Protein AF-A0A662PVE3-F1 (afdb_monomer)

Structure (mmCIF, N/CA/C/O backbone):
data_AF-A0A662PVE3-F1
#
_entry.id   AF-A0A662PVE3-F1
#
loop_
_atom_site.group_PDB
_atom_site.id
_atom_site.type_symbol
_atom_site.label_atom_id
_atom_site.label_alt_id
_atom_site.label_comp_id
_atom_site.label_asym_id
_atom_site.label_entity_id
_atom_site.label_seq_id
_atom_site.pdbx_PDB_ins_code
_atom_site.Cartn_x
_atom_site.Cartn_y
_atom_site.Cartn_z
_atom_site.occupancy
_atom_site.B_iso_or_equiv
_atom_site.auth_seq_id
_atom_site.auth_comp_id
_atom_site.auth_asym_id
_atom_site.auth_atom_id
_atom_site.pdbx_PDB_model_num
ATOM 1 N N . MET A 1 1 ? 49.542 0.961 44.352 1.00 49.38 1 MET A N 1
ATOM 2 C CA . MET A 1 1 ? 48.380 1.424 43.557 1.00 49.38 1 MET A CA 1
ATOM 3 C C . MET A 1 1 ? 48.451 2.943 43.492 1.00 49.38 1 MET A C 1
ATOM 5 O O . MET A 1 1 ? 48.382 3.577 44.535 1.00 49.38 1 MET A O 1
ATOM 9 N N . ASN A 1 2 ? 48.723 3.512 42.313 1.00 46.22 2 ASN A N 1
ATOM 10 C CA . ASN A 1 2 ? 49.016 4.942 42.156 1.00 46.22 2 ASN A CA 1
ATOM 11 C C . ASN A 1 2 ? 47.730 5.795 42.223 1.00 46.22 2 ASN A C 1
ATOM 13 O O . ASN A 1 2 ? 46.782 5.497 41.486 1.00 46.22 2 ASN A O 1
ATOM 17 N N . PRO A 1 3 ? 47.700 6.884 43.020 1.00 54.00 3 PRO A N 1
ATOM 18 C CA . PRO A 1 3 ? 46.505 7.711 43.246 1.00 54.00 3 PRO A CA 1
ATOM 19 C C . PRO A 1 3 ? 46.039 8.492 42.003 1.00 54.00 3 PRO A C 1
ATOM 21 O O . PRO A 1 3 ? 44.924 9.002 41.975 1.00 54.00 3 PRO A O 1
ATOM 24 N N . ILE A 1 4 ? 46.858 8.541 40.948 1.00 56.28 4 ILE A N 1
ATOM 25 C CA . ILE A 1 4 ? 46.559 9.234 39.686 1.00 56.28 4 ILE A CA 1
ATOM 26 C C . ILE A 1 4 ? 45.537 8.450 38.833 1.00 56.28 4 ILE A C 1
ATOM 28 O O . ILE A 1 4 ? 44.716 9.054 38.147 1.00 56.28 4 ILE A O 1
ATOM 32 N N . SER A 1 5 ? 45.506 7.112 38.924 1.00 52.72 5 SER A N 1
ATOM 33 C CA . SER A 1 5 ? 44.583 6.288 38.113 1.00 52.72 5 SER A CA 1
ATOM 34 C C . SER A 1 5 ? 43.115 6.382 38.557 1.00 52.72 5 SER A C 1
ATOM 36 O O . SER A 1 5 ? 42.213 6.298 37.726 1.00 52.72 5 SER A O 1
ATOM 38 N N . ALA A 1 6 ? 42.864 6.648 39.845 1.00 52.91 6 ALA A N 1
ATOM 39 C CA . ALA A 1 6 ? 41.512 6.772 40.397 1.00 52.91 6 ALA A CA 1
ATOM 40 C C . ALA A 1 6 ? 40.817 8.096 40.018 1.00 52.91 6 ALA A C 1
ATOM 42 O O . ALA A 1 6 ? 39.589 8.182 40.042 1.00 52.91 6 ALA A O 1
ATOM 43 N N . ILE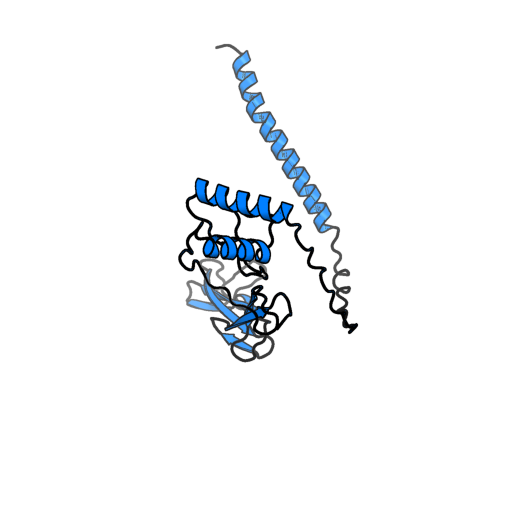 A 1 7 ? 41.591 9.127 39.658 1.00 52.22 7 ILE A N 1
ATOM 44 C CA . ILE A 1 7 ? 41.075 10.433 39.219 1.00 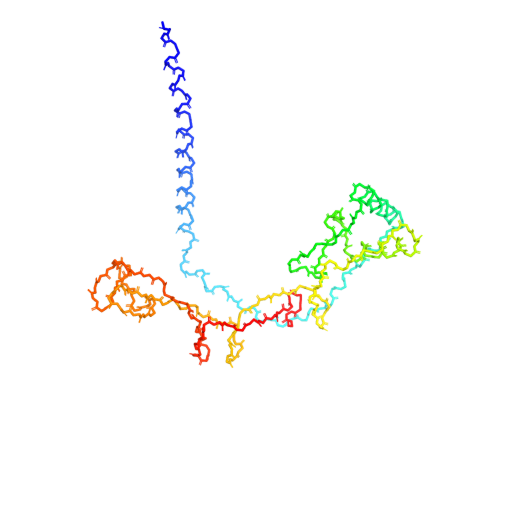52.22 7 ILE A CA 1
ATOM 45 C C . ILE A 1 7 ? 40.671 10.376 37.738 1.00 52.22 7 ILE A C 1
ATOM 47 O O . ILE A 1 7 ? 39.626 10.909 37.367 1.00 52.22 7 ILE A O 1
ATOM 51 N N . LEU A 1 8 ? 41.435 9.660 36.904 1.00 49.47 8 LEU A N 1
ATOM 52 C CA . LEU A 1 8 ? 41.151 9.506 35.471 1.00 49.47 8 LEU A CA 1
ATOM 53 C C . LEU A 1 8 ? 39.879 8.685 35.196 1.00 49.47 8 LEU A C 1
ATOM 55 O O . LEU A 1 8 ? 39.097 9.067 34.328 1.00 49.47 8 LEU A O 1
ATOM 59 N N . GLN A 1 9 ? 39.580 7.660 36.005 1.00 49.31 9 GLN A N 1
ATOM 60 C CA . GLN A 1 9 ? 38.330 6.886 35.883 1.00 49.31 9 GLN A CA 1
ATOM 61 C C . GLN A 1 9 ? 37.052 7.683 36.203 1.00 49.31 9 GLN A C 1
ATOM 63 O O . GLN A 1 9 ? 35.957 7.253 35.848 1.00 49.31 9 GLN A O 1
ATOM 68 N N . ARG A 1 10 ? 37.149 8.848 36.860 1.00 52.69 10 ARG A N 1
ATOM 69 C CA . ARG A 1 10 ? 35.980 9.713 37.108 1.00 52.69 10 ARG A CA 1
ATOM 70 C C . ARG A 1 10 ? 35.706 10.675 35.954 1.00 52.69 10 ARG A C 1
ATOM 72 O O . ARG A 1 10 ? 34.559 11.062 35.758 1.00 52.69 10 ARG A O 1
ATOM 79 N N . ILE A 1 11 ? 36.717 11.035 35.166 1.00 51.66 11 ILE A N 1
ATOM 80 C CA . ILE A 1 11 ? 36.576 11.993 34.060 1.00 51.66 11 ILE A CA 1
ATOM 81 C C . ILE A 1 11 ? 35.841 11.352 32.870 1.00 51.66 11 ILE A C 1
ATOM 83 O O . ILE A 1 11 ? 34.979 11.996 32.272 1.00 51.66 11 ILE A O 1
ATOM 87 N N . GLU A 1 12 ? 36.083 10.065 32.594 1.00 45.59 12 GLU A N 1
ATOM 88 C CA . GLU A 1 12 ? 35.421 9.323 31.504 1.00 45.59 12 GLU A CA 1
ATOM 89 C C . GLU A 1 12 ? 33.904 9.154 31.695 1.00 45.59 12 GLU A C 1
ATOM 91 O O . GLU A 1 12 ? 33.174 9.027 30.715 1.00 45.59 12 GLU A O 1
ATOM 96 N N . VAL A 1 13 ? 33.403 9.215 32.934 1.00 51.81 13 VAL A N 1
ATOM 97 C CA . VAL A 1 13 ? 31.963 9.098 33.239 1.00 51.81 13 VAL A CA 1
ATOM 98 C C . VAL A 1 13 ? 31.280 10.471 33.324 1.00 51.81 13 VAL A C 1
ATOM 100 O O . VAL A 1 13 ? 30.104 10.606 32.989 1.00 51.81 13 VAL A O 1
ATOM 103 N N . ILE A 1 14 ? 32.005 11.520 33.725 1.00 54.19 14 ILE A N 1
ATOM 104 C CA . ILE A 1 14 ? 31.436 12.866 33.920 1.00 54.19 14 ILE A CA 1
ATOM 105 C C . ILE A 1 14 ? 31.193 13.587 32.582 1.00 54.19 14 ILE A C 1
ATOM 107 O O . ILE A 1 14 ? 30.183 14.277 32.433 1.00 54.19 14 ILE A O 1
ATOM 111 N N . ILE A 1 15 ? 32.064 13.396 31.586 1.00 52.12 15 ILE A N 1
ATOM 112 C CA . ILE A 1 15 ? 31.934 14.020 30.257 1.00 52.12 15 ILE A CA 1
ATOM 113 C C . ILE A 1 15 ? 30.655 13.576 29.503 1.00 52.12 15 ILE A C 1
ATOM 115 O O . ILE A 1 15 ? 29.921 14.454 29.036 1.00 52.12 15 ILE A O 1
ATOM 119 N N . PRO A 1 16 ? 30.304 12.275 29.404 1.00 51.38 16 PRO A N 1
ATOM 120 C CA . PRO A 1 16 ? 29.076 11.855 28.721 1.00 51.38 16 PRO A CA 1
ATOM 121 C C . PRO A 1 16 ? 27.794 12.249 29.474 1.00 51.38 16 PRO A C 1
ATOM 123 O O . PRO A 1 16 ? 26.784 12.551 28.837 1.00 51.38 16 PRO A O 1
ATOM 126 N N . LEU A 1 17 ? 27.825 12.328 30.811 1.00 51.88 17 LEU A N 1
ATOM 127 C CA . LEU A 1 17 ? 26.680 12.793 31.603 1.00 51.88 17 LEU A CA 1
ATOM 128 C C . LEU A 1 17 ? 26.407 14.290 31.393 1.00 51.88 17 LEU A C 1
ATOM 130 O O . LEU A 1 17 ? 25.253 14.683 31.224 1.00 51.88 17 LEU A O 1
ATOM 134 N N . ALA A 1 18 ? 27.451 15.120 31.321 1.00 53.84 18 ALA A N 1
ATOM 135 C CA . ALA A 1 18 ? 27.304 16.545 31.026 1.00 53.84 18 ALA A CA 1
ATOM 136 C C . ALA A 1 18 ? 26.770 16.792 29.599 1.00 53.84 18 ALA A C 1
ATOM 138 O O . ALA A 1 18 ? 25.888 17.630 29.407 1.00 53.84 18 ALA A O 1
ATOM 139 N N . ALA A 1 19 ? 27.231 16.018 28.607 1.00 53.41 19 ALA A N 1
ATOM 140 C CA . ALA A 1 19 ? 26.734 16.103 27.231 1.00 53.41 19 ALA A CA 1
ATOM 141 C C . ALA A 1 19 ? 25.252 15.686 27.110 1.00 53.41 19 ALA A C 1
ATOM 143 O O . ALA A 1 19 ? 24.476 16.347 26.417 1.00 53.41 19 ALA A O 1
ATOM 144 N N . GLY A 1 20 ? 24.828 14.643 27.836 1.00 55.41 20 GLY A N 1
ATOM 145 C CA . GLY A 1 20 ? 23.433 14.187 27.861 1.00 55.41 20 GLY A CA 1
ATOM 146 C C . GLY A 1 20 ? 22.455 15.221 28.437 1.00 55.41 20 GLY A C 1
ATOM 147 O O . GLY A 1 20 ? 21.356 15.401 27.905 1.00 55.41 20 GLY A O 1
ATOM 148 N N . VAL A 1 21 ? 22.865 15.963 29.472 1.00 57.78 21 VAL A N 1
ATOM 149 C CA . VAL A 1 21 ? 22.044 17.022 30.090 1.00 57.78 21 VAL A CA 1
ATOM 150 C C . VAL A 1 21 ? 21.859 18.221 29.147 1.00 57.78 21 VAL A C 1
ATOM 152 O O . VAL A 1 21 ? 20.760 18.773 29.065 1.00 57.78 21 VAL A O 1
ATOM 155 N N . ILE A 1 22 ? 22.883 18.585 28.365 1.00 58.31 22 ILE A N 1
ATOM 156 C CA . ILE A 1 22 ? 22.812 19.690 27.389 1.00 58.31 22 ILE A CA 1
ATOM 157 C C . ILE A 1 22 ? 21.871 19.346 26.222 1.00 58.31 22 ILE A C 1
ATOM 159 O O . ILE A 1 22 ? 21.095 20.199 25.776 1.00 58.31 22 ILE A O 1
ATOM 163 N N . ILE A 1 23 ? 21.877 18.094 25.754 1.00 59.97 23 ILE A N 1
ATOM 164 C CA . ILE A 1 23 ? 20.980 17.623 24.685 1.00 59.97 23 ILE A CA 1
ATOM 165 C C . ILE A 1 23 ? 19.521 17.600 25.170 1.00 59.97 23 ILE A C 1
ATOM 167 O O . ILE A 1 23 ? 18.629 18.077 24.464 1.00 59.97 23 ILE A O 1
ATOM 171 N N . LEU A 1 24 ? 19.264 17.130 26.397 1.00 58.72 24 LEU A N 1
ATOM 172 C CA . LEU A 1 24 ? 17.924 17.142 26.999 1.00 58.72 24 LEU A CA 1
ATOM 173 C C . LEU A 1 24 ? 17.391 18.564 27.220 1.00 58.72 24 LEU A C 1
ATOM 175 O O . LEU A 1 24 ? 16.236 18.839 26.885 1.00 58.72 24 LEU A O 1
ATOM 179 N N . ALA A 1 25 ? 18.225 19.488 27.706 1.00 61.78 25 ALA A N 1
ATOM 180 C CA . ALA A 1 25 ? 17.845 20.892 27.863 1.00 61.78 25 ALA A CA 1
ATOM 181 C C . ALA A 1 25 ? 17.514 21.543 26.507 1.00 61.78 25 ALA A C 1
ATOM 183 O O . ALA A 1 25 ? 16.511 22.247 26.380 1.00 61.78 25 ALA A O 1
ATOM 184 N N . SER A 1 26 ? 18.290 21.233 25.465 1.00 59.53 26 SER A N 1
ATOM 185 C CA . SER A 1 26 ? 18.081 21.740 24.104 1.00 59.53 26 SER A CA 1
ATOM 186 C C . SER A 1 26 ? 16.784 21.205 23.474 1.00 59.53 26 SER A C 1
ATOM 188 O O . SER A 1 26 ? 16.033 21.963 22.856 1.00 59.53 26 SER A O 1
ATOM 190 N N . LEU A 1 27 ? 16.450 19.927 23.692 1.00 59.31 27 LEU A N 1
ATOM 191 C CA . LEU A 1 27 ? 15.183 19.328 23.250 1.00 59.31 27 LEU A CA 1
ATOM 192 C C . LEU A 1 27 ? 13.965 19.881 24.008 1.00 59.31 27 LEU A C 1
ATOM 194 O O . LEU A 1 27 ? 12.904 20.064 23.404 1.00 59.31 27 LEU A O 1
ATOM 198 N N . LEU A 1 28 ? 14.100 20.190 25.302 1.00 58.44 28 LEU A N 1
ATOM 199 C CA . LEU A 1 28 ? 13.040 20.831 26.088 1.00 58.44 28 LEU A CA 1
ATOM 200 C C . LEU A 1 28 ? 12.818 22.293 25.674 1.00 58.44 28 LEU A C 1
ATOM 202 O O . LEU A 1 28 ? 11.668 22.713 25.546 1.00 58.44 28 LEU A O 1
ATOM 206 N N . ILE A 1 29 ? 13.882 23.043 25.365 1.00 57.75 29 ILE A N 1
ATOM 207 C CA . ILE A 1 29 ? 13.788 24.411 24.826 1.00 57.75 29 ILE A CA 1
ATOM 208 C C . ILE A 1 29 ? 13.129 24.407 23.432 1.00 57.75 29 ILE A C 1
ATOM 210 O O . ILE A 1 29 ? 12.248 25.229 23.164 1.00 57.75 29 ILE A O 1
ATOM 214 N N . LEU A 1 30 ? 13.472 23.448 22.560 1.00 56.00 30 LEU A N 1
ATOM 215 C CA . LEU A 1 30 ? 12.826 23.282 21.250 1.00 56.00 30 LEU A CA 1
ATOM 216 C C . LEU A 1 30 ? 11.348 22.873 21.372 1.00 56.00 30 LEU A C 1
ATOM 218 O O . LEU A 1 30 ? 10.505 23.423 20.661 1.00 56.00 30 LEU A O 1
ATOM 222 N N . ARG A 1 31 ? 10.992 21.975 22.303 1.00 52.78 31 ARG A N 1
ATOM 223 C CA . ARG A 1 31 ? 9.586 21.624 22.589 1.00 52.78 31 ARG A CA 1
ATOM 224 C C . ARG A 1 31 ? 8.796 22.798 23.177 1.00 52.78 31 ARG A C 1
ATOM 226 O O . ARG A 1 31 ? 7.643 22.988 22.796 1.00 52.78 31 ARG A O 1
ATOM 233 N N . GLY A 1 32 ? 9.412 23.615 24.034 1.00 50.88 32 GLY A N 1
ATOM 234 C CA . GLY A 1 32 ? 8.815 24.836 24.586 1.00 50.88 32 GLY A CA 1
ATOM 235 C C . GLY A 1 32 ? 8.546 25.912 23.528 1.00 50.88 32 GLY A C 1
ATOM 236 O O . GLY A 1 32 ? 7.501 26.560 23.568 1.00 50.88 32 GLY A O 1
ATOM 237 N N . ARG A 1 33 ? 9.430 26.053 22.526 1.00 45.03 33 ARG A N 1
ATOM 238 C CA . ARG A 1 33 ? 9.193 26.911 21.348 1.00 45.03 33 ARG A CA 1
ATOM 239 C C . ARG A 1 33 ? 8.113 26.353 20.418 1.00 45.03 33 ARG A C 1
ATOM 241 O O . ARG A 1 33 ? 7.297 27.123 19.924 1.00 45.03 33 ARG A O 1
ATOM 248 N N . ARG A 1 34 ? 8.040 25.029 20.233 1.00 40.97 34 ARG A N 1
ATOM 249 C CA . ARG A 1 34 ? 7.009 24.388 19.392 1.00 40.97 34 ARG A CA 1
ATOM 250 C C . ARG A 1 34 ? 5.593 24.538 19.963 1.00 40.97 34 ARG A C 1
ATOM 252 O O . ARG A 1 34 ? 4.646 24.626 19.196 1.00 40.97 34 ARG A O 1
ATOM 259 N N . LYS A 1 35 ? 5.449 24.612 21.294 1.00 39.81 35 LYS A N 1
ATOM 260 C CA . LYS A 1 35 ? 4.150 24.786 21.974 1.00 39.81 35 LYS A CA 1
ATOM 261 C C . LYS A 1 35 ? 3.637 26.236 21.999 1.00 39.81 35 LYS A C 1
ATOM 263 O O . LYS A 1 35 ? 2.459 26.431 22.263 1.00 39.81 35 LYS A O 1
ATOM 268 N N . LYS A 1 36 ? 4.491 27.238 21.739 1.00 39.72 36 LYS A N 1
ATOM 269 C CA . LYS A 1 36 ? 4.111 28.667 21.722 1.00 39.72 36 LYS A CA 1
ATOM 270 C C . LYS A 1 36 ? 3.710 29.211 20.342 1.00 39.72 36 LYS A C 1
ATOM 272 O O . LYS A 1 36 ? 3.194 30.317 20.291 1.00 39.72 36 LYS A O 1
ATOM 277 N N . ASN A 1 37 ? 3.907 28.452 19.261 1.00 40.62 37 ASN A N 1
ATOM 278 C CA . ASN A 1 37 ? 3.689 28.919 17.881 1.00 40.62 37 ASN A CA 1
ATOM 279 C C . ASN A 1 37 ? 2.502 28.258 17.162 1.00 40.62 37 ASN A C 1
ATOM 281 O O . ASN A 1 37 ? 2.494 28.198 15.940 1.00 40.62 37 ASN A O 1
ATOM 285 N N . ILE A 1 38 ? 1.515 27.735 17.889 1.00 44.50 38 ILE A N 1
ATOM 286 C CA . ILE A 1 38 ? 0.251 27.307 17.276 1.00 44.50 38 ILE A CA 1
ATOM 287 C C . ILE A 1 38 ? -0.867 27.916 18.111 1.00 44.50 38 ILE A C 1
ATOM 289 O O . ILE A 1 38 ? -1.233 27.386 19.162 1.00 44.50 38 ILE A O 1
ATOM 293 N N . ALA A 1 39 ? -1.348 29.078 17.675 1.00 44.28 39 ALA A N 1
ATOM 294 C CA . ALA A 1 39 ? -2.599 29.629 18.164 1.00 44.28 39 ALA A CA 1
ATOM 295 C C . ALA A 1 39 ? -3.763 28.897 17.460 1.00 44.28 39 ALA A C 1
ATOM 297 O O . ALA A 1 39 ? -3.638 28.544 16.287 1.00 44.28 39 ALA A O 1
ATOM 298 N N . PRO A 1 40 ? -4.909 28.674 18.130 1.00 42.38 40 PRO A N 1
ATOM 299 C CA . PRO A 1 40 ? -6.075 28.005 17.536 1.00 42.38 40 PRO A CA 1
ATOM 300 C C . PRO A 1 40 ? -6.687 28.725 16.320 1.00 42.38 40 PRO A C 1
ATOM 302 O O . PRO A 1 40 ? -7.556 28.164 15.664 1.00 42.38 40 PRO A O 1
ATOM 305 N N . SER A 1 41 ? -6.251 29.952 16.020 1.00 43.88 41 SER A N 1
ATOM 306 C CA . SER A 1 41 ? -6.744 30.800 14.929 1.00 43.88 41 SER A CA 1
ATOM 307 C C . SER A 1 41 ? -6.099 30.536 13.561 1.00 43.88 41 SER A C 1
ATOM 309 O O . SER A 1 41 ? -6.538 31.118 12.576 1.00 43.88 41 SER A O 1
ATOM 311 N N . ASP A 1 42 ? -5.087 29.666 13.466 1.00 41.66 42 ASP A N 1
ATOM 312 C CA . ASP A 1 42 ? -4.374 29.404 12.200 1.00 41.66 42 ASP A CA 1
ATOM 313 C C . ASP A 1 42 ? -4.988 28.261 11.361 1.00 41.66 42 ASP A C 1
ATOM 315 O O . ASP A 1 42 ? -4.507 27.956 10.270 1.00 41.66 42 ASP A O 1
ATOM 319 N N . LEU A 1 43 ? -6.073 27.632 11.834 1.00 49.03 43 LEU A N 1
ATOM 320 C CA . LEU A 1 43 ? -6.785 26.570 11.104 1.00 49.03 43 LEU A CA 1
ATOM 321 C C . LEU A 1 43 ? -7.873 27.087 10.144 1.00 49.03 43 LEU A C 1
ATOM 323 O O . LEU A 1 43 ? -8.354 26.316 9.317 1.00 49.03 43 LEU A O 1
ATOM 327 N N . ASP A 1 44 ? -8.187 28.386 10.169 1.00 38.28 44 ASP A N 1
ATOM 328 C CA . ASP A 1 44 ? -9.198 29.000 9.289 1.00 38.28 44 ASP A CA 1
ATOM 329 C C . ASP A 1 44 ? -8.647 29.481 7.932 1.00 38.28 44 ASP A C 1
ATOM 331 O O . ASP A 1 44 ? -9.367 30.080 7.135 1.00 38.28 44 ASP A O 1
ATOM 335 N N . SER A 1 45 ? -7.377 29.200 7.614 1.00 35.38 45 SER A N 1
ATOM 336 C CA . SER A 1 45 ? -6.758 29.630 6.346 1.00 35.38 45 SER A CA 1
ATOM 337 C C . SER A 1 45 ? -6.546 28.521 5.313 1.00 35.38 45 SER A C 1
ATOM 339 O O . SER A 1 45 ? -5.936 28.778 4.274 1.00 35.38 45 SER A O 1
ATOM 341 N N . ILE A 1 46 ? -7.098 27.314 5.503 1.00 35.66 46 ILE A N 1
ATOM 342 C CA . ILE A 1 46 ? -7.243 26.370 4.380 1.00 35.66 46 ILE A CA 1
ATOM 343 C C . ILE A 1 46 ? -8.413 26.855 3.523 1.00 35.66 46 ILE A C 1
ATOM 345 O O . ILE A 1 46 ? -9.528 26.337 3.548 1.00 35.66 46 ILE A O 1
ATOM 349 N N . LYS A 1 47 ? -8.152 27.912 2.756 1.00 28.52 47 LYS A N 1
ATOM 350 C CA . LYS A 1 47 ? -9.019 28.328 1.668 1.00 28.52 47 LYS A CA 1
ATOM 351 C C . LYS A 1 47 ? -8.894 27.247 0.601 1.00 28.52 47 LYS A C 1
ATOM 353 O O . LYS A 1 47 ? -7.858 27.130 -0.048 1.00 28.52 47 LYS A O 1
ATOM 358 N N . VAL A 1 48 ? -9.936 26.431 0.454 1.00 33.06 48 VAL A N 1
ATOM 359 C CA . VAL A 1 48 ? -10.126 25.588 -0.729 1.00 33.06 48 VAL A CA 1
ATOM 360 C C . VAL A 1 48 ? -10.108 26.537 -1.924 1.00 33.06 48 VAL A C 1
ATOM 362 O O . VAL A 1 48 ? -11.059 27.283 -2.149 1.00 33.06 48 VAL A O 1
ATOM 365 N N . ILE A 1 49 ? -8.989 26.584 -2.647 1.00 31.89 49 ILE A N 1
ATOM 366 C CA . ILE A 1 49 ? -8.915 27.294 -3.920 1.00 31.89 49 ILE A CA 1
ATOM 367 C C . ILE A 1 49 ? -9.631 26.401 -4.930 1.00 31.89 49 ILE A C 1
ATOM 369 O O . ILE A 1 49 ? -9.028 25.568 -5.596 1.00 31.89 49 ILE A O 1
ATOM 373 N N . SER A 1 50 ? -10.948 26.558 -5.015 1.00 37.28 50 SER A N 1
ATOM 374 C CA . SER A 1 50 ? -11.678 26.273 -6.240 1.00 37.28 50 SER A CA 1
ATOM 375 C C . SER A 1 50 ? -11.431 27.449 -7.178 1.00 37.28 50 SER A C 1
ATOM 377 O O . SER A 1 50 ? -12.082 28.491 -7.069 1.00 37.28 50 SER A O 1
ATOM 379 N N . LYS A 1 51 ? -10.451 27.303 -8.066 1.00 29.06 51 LYS A N 1
ATOM 380 C CA . LYS A 1 51 ? -10.386 28.117 -9.271 1.00 29.06 51 LYS A CA 1
ATOM 381 C C . LYS A 1 51 ? -9.967 27.233 -10.433 1.00 29.06 51 LYS A C 1
ATOM 383 O O . LYS A 1 51 ? -8.834 26.771 -10.510 1.00 29.06 51 LYS A O 1
ATOM 388 N N . GLU A 1 52 ? -10.956 26.963 -11.271 1.00 41.66 52 GLU A N 1
ATOM 389 C CA . GLU A 1 52 ? -10.786 26.527 -12.645 1.00 41.66 52 GLU A CA 1
ATOM 390 C C . GLU A 1 52 ? -9.944 27.577 -13.366 1.00 41.66 52 GLU A C 1
ATOM 392 O O . GLU A 1 52 ? -10.422 28.677 -13.627 1.00 41.66 52 GLU A O 1
ATOM 397 N N . GLU A 1 53 ? -8.696 27.249 -13.672 1.00 26.50 53 GLU A N 1
ATOM 398 C CA . GLU A 1 53 ? -7.949 27.891 -14.747 1.00 26.50 53 GLU A CA 1
ATOM 399 C C . GLU A 1 53 ? -7.232 26.770 -15.501 1.00 26.50 53 GLU A C 1
ATOM 401 O O . GLU A 1 53 ? -6.532 25.943 -14.912 1.00 26.50 53 GLU A O 1
ATOM 406 N N . GLY A 1 54 ? -7.540 26.683 -16.797 1.00 37.41 54 GLY A N 1
ATOM 407 C CA . GLY A 1 54 ? -7.054 25.655 -17.701 1.00 37.41 54 GLY A CA 1
ATOM 408 C C . GLY A 1 54 ? -5.536 25.567 -17.668 1.00 37.41 54 GLY A C 1
ATOM 409 O O . GLY A 1 54 ? -4.838 26.530 -17.971 1.00 37.41 54 GLY A O 1
ATOM 410 N N . GLY A 1 55 ? -5.041 24.389 -17.307 1.00 24.62 55 GLY A N 1
ATOM 411 C CA . GLY A 1 55 ? -3.654 24.023 -17.519 1.00 24.62 55 GLY A CA 1
ATOM 412 C C . GLY A 1 55 ? -3.490 23.578 -18.961 1.00 24.62 55 GLY A C 1
ATOM 413 O O . GLY A 1 55 ? -3.870 22.461 -19.311 1.00 24.62 55 GLY A O 1
ATOM 414 N N . GLU A 1 56 ? -2.932 24.463 -19.780 1.00 24.62 56 GLU A N 1
ATOM 415 C CA . GLU A 1 56 ? -2.234 24.087 -21.003 1.00 24.62 56 GLU A CA 1
ATOM 416 C C . GLU A 1 56 ? -1.318 22.894 -20.717 1.00 24.62 56 GLU A C 1
ATOM 418 O O . GLU A 1 56 ? -0.627 22.831 -19.693 1.00 24.62 56 GLU A O 1
ATOM 423 N N . ALA A 1 57 ? -1.348 21.922 -21.624 1.00 29.19 57 ALA A N 1
ATOM 424 C CA . ALA A 1 57 ? -0.425 20.810 -21.626 1.00 29.19 57 ALA A CA 1
ATOM 425 C C . ALA A 1 57 ? 1.001 21.369 -21.690 1.00 29.19 57 ALA A C 1
ATOM 427 O O . ALA A 1 57 ? 1.473 21.784 -22.744 1.00 29.19 57 ALA A O 1
ATOM 428 N N . ALA A 1 58 ? 1.687 21.382 -20.549 1.00 29.38 58 ALA A N 1
ATOM 429 C CA . ALA A 1 58 ? 3.125 21.554 -20.516 1.00 29.38 58 ALA A CA 1
ATOM 430 C C . ALA A 1 58 ? 3.740 20.303 -21.155 1.00 29.38 58 ALA A C 1
ATOM 432 O O . ALA A 1 58 ? 3.980 19.295 -20.483 1.00 29.38 58 ALA A O 1
ATOM 433 N N . GLU A 1 59 ? 3.947 20.360 -22.471 1.00 31.52 59 GLU A N 1
ATOM 434 C CA . GLU A 1 59 ? 4.927 19.535 -23.163 1.00 31.52 59 GLU A CA 1
ATOM 435 C C . GLU A 1 59 ? 6.242 19.667 -22.393 1.00 31.52 59 GLU A C 1
ATOM 437 O O . GLU A 1 59 ? 6.924 20.690 -22.425 1.00 31.52 59 GLU A O 1
ATOM 442 N N . LYS A 1 60 ? 6.588 18.629 -21.629 1.00 36.53 60 LYS A N 1
ATOM 443 C CA . LYS A 1 60 ? 7.972 18.445 -21.221 1.00 36.53 60 LYS A CA 1
ATOM 444 C C . LYS A 1 60 ? 8.740 18.213 -22.511 1.00 36.53 60 LYS A C 1
ATOM 446 O O . LYS A 1 60 ? 8.576 17.155 -23.110 1.00 36.53 60 LYS A O 1
ATOM 451 N N . GLU A 1 61 ? 9.546 19.189 -22.920 1.00 35.94 61 GLU A N 1
ATOM 452 C CA . GLU A 1 61 ? 10.588 18.992 -23.925 1.00 35.94 61 GLU A CA 1
ATOM 453 C C . GLU A 1 61 ? 11.358 17.714 -23.568 1.00 35.94 61 GLU A C 1
ATOM 455 O O . GLU A 1 61 ? 12.116 17.662 -22.594 1.00 35.94 61 GLU A O 1
ATOM 460 N N . GLU A 1 62 ? 11.114 16.646 -24.329 1.00 43.34 62 GLU A N 1
ATOM 461 C CA . GLU A 1 62 ? 11.927 15.443 -24.285 1.00 43.34 62 GLU A CA 1
ATOM 462 C C . GLU A 1 62 ? 13.324 15.854 -24.744 1.00 43.34 62 GLU A C 1
ATOM 464 O O . GLU A 1 62 ? 13.566 16.115 -25.925 1.00 43.34 62 GLU A O 1
ATOM 469 N N . LYS A 1 63 ? 14.250 15.971 -23.790 1.00 45.91 63 LYS A N 1
ATOM 470 C CA . LYS A 1 63 ? 15.647 16.264 -24.084 1.00 45.91 63 LYS A CA 1
ATOM 471 C C . LYS A 1 63 ? 16.197 15.103 -24.910 1.00 45.91 63 LYS A C 1
ATOM 473 O O . LYS A 1 63 ? 16.504 14.041 -24.378 1.00 45.91 63 LYS A O 1
ATOM 478 N N . LYS A 1 64 ? 16.267 15.298 -26.225 1.00 49.88 64 LYS A N 1
ATOM 479 C CA . LYS A 1 64 ? 16.769 14.310 -27.180 1.00 49.88 64 LYS A CA 1
ATOM 480 C C . LYS A 1 64 ? 18.217 13.977 -26.808 1.00 49.88 64 LYS A C 1
ATOM 482 O O . LYS A 1 64 ? 19.085 14.843 -26.900 1.00 49.88 64 LYS A O 1
ATOM 487 N N . ILE A 1 65 ? 18.455 12.755 -26.334 1.00 61.88 65 ILE A N 1
ATOM 488 C CA . ILE A 1 65 ? 19.786 12.302 -25.916 1.00 61.88 65 ILE A CA 1
ATOM 489 C C . ILE A 1 65 ? 20.712 12.316 -27.135 1.00 61.88 65 ILE A C 1
ATOM 491 O O . ILE A 1 65 ? 20.345 11.843 -28.214 1.00 61.88 65 ILE A O 1
ATOM 495 N N . SER A 1 66 ? 21.906 12.886 -26.977 1.00 69.44 66 SER A N 1
ATO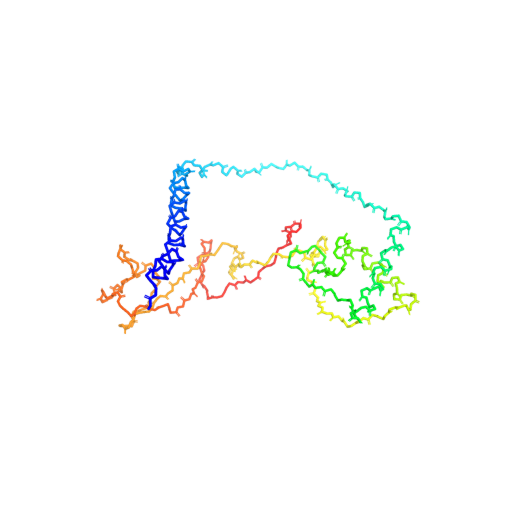M 496 C CA . SER A 1 66 ? 22.904 12.916 -28.047 1.00 69.44 66 SER A CA 1
ATOM 497 C C . SER A 1 66 ? 23.491 11.518 -28.304 1.00 69.44 66 SER A C 1
ATOM 499 O O . SER A 1 66 ? 23.575 10.685 -27.402 1.00 69.44 66 SER A O 1
ATOM 501 N N . GLY A 1 67 ? 23.941 11.241 -29.534 1.00 71.12 67 GLY A N 1
ATOM 502 C CA . GLY A 1 67 ? 24.509 9.930 -29.893 1.00 71.12 67 GLY A CA 1
ATOM 503 C C . GLY A 1 67 ? 25.711 9.509 -29.033 1.00 71.12 67 GLY A C 1
ATOM 504 O O . GLY A 1 67 ? 25.898 8.326 -28.755 1.00 71.12 67 GLY A O 1
ATOM 505 N N . GLU A 1 68 ? 26.495 10.475 -28.551 1.00 73.06 68 GLU A N 1
ATOM 506 C CA . GLU A 1 68 ? 27.632 10.217 -27.666 1.00 73.06 68 GLU A CA 1
ATOM 507 C C . GLU A 1 68 ? 27.181 9.784 -26.258 1.00 73.06 68 GLU A C 1
ATOM 509 O O . GLU A 1 68 ? 27.749 8.855 -25.682 1.00 73.06 68 GLU A O 1
ATOM 514 N N . GLU A 1 69 ? 26.129 10.400 -25.714 1.00 73.00 69 GLU A N 1
ATOM 515 C CA . GLU A 1 69 ? 25.549 10.022 -24.419 1.00 73.00 69 GLU A CA 1
ATOM 516 C C . GLU A 1 69 ? 24.939 8.615 -24.456 1.00 73.00 69 GLU A C 1
ATOM 518 O O . GLU A 1 69 ? 25.133 7.854 -23.510 1.00 73.00 69 GLU A O 1
ATOM 523 N N . LEU A 1 70 ? 24.294 8.230 -25.565 1.00 72.50 70 LEU A N 1
ATOM 524 C CA . LEU A 1 70 ? 23.759 6.875 -25.758 1.00 72.50 70 LEU A CA 1
ATOM 525 C C . LEU A 1 70 ? 24.863 5.809 -25.709 1.00 72.50 70 LEU A C 1
ATOM 527 O O . LEU A 1 70 ? 24.707 4.792 -25.040 1.00 72.50 70 LEU A O 1
ATOM 531 N N . SER A 1 71 ? 26.010 6.062 -26.346 1.00 81.31 71 SER A N 1
ATOM 532 C CA . SER A 1 71 ? 27.134 5.109 -26.360 1.00 81.31 71 SER A CA 1
ATOM 533 C C . SER A 1 71 ? 27.772 4.898 -24.976 1.00 81.31 71 SER A C 1
ATOM 535 O O . SER A 1 71 ? 28.095 3.773 -24.580 1.00 81.31 71 SER A O 1
ATOM 537 N N . LYS A 1 72 ? 27.900 5.975 -24.187 1.00 84.50 72 LYS A N 1
ATOM 538 C CA . LYS A 1 72 ? 28.366 5.908 -22.791 1.00 84.50 72 LYS A CA 1
ATOM 539 C C . LYS A 1 72 ? 27.389 5.110 -21.931 1.00 84.50 72 LYS A C 1
ATOM 541 O O . LYS A 1 72 ? 27.800 4.381 -21.029 1.00 84.50 72 LYS A O 1
ATOM 546 N N . LEU A 1 73 ? 26.100 5.231 -22.233 1.00 84.75 73 LEU A N 1
ATOM 547 C CA . LEU A 1 73 ? 25.031 4.574 -21.505 1.00 84.75 73 LEU A CA 1
ATOM 548 C C . LEU A 1 73 ? 24.956 3.071 -21.780 1.00 84.75 73 LEU A C 1
ATOM 550 O O . LEU A 1 73 ? 24.877 2.288 -20.836 1.00 84.75 73 LEU A O 1
ATOM 554 N N . GLU A 1 74 ? 25.077 2.669 -23.047 1.00 89.25 74 GLU A N 1
ATOM 555 C CA . GLU A 1 74 ? 25.225 1.260 -23.437 1.00 89.25 74 GLU A CA 1
ATOM 556 C C . GLU A 1 74 ? 26.421 0.617 -22.720 1.00 89.25 74 GLU A C 1
ATOM 558 O O . GLU A 1 74 ? 26.301 -0.466 -22.147 1.00 89.25 74 GLU A O 1
ATOM 563 N N . THR A 1 75 ? 27.559 1.320 -22.675 1.00 89.12 75 THR A N 1
ATOM 564 C CA . THR A 1 75 ? 28.771 0.834 -21.996 1.00 89.12 75 THR A CA 1
ATOM 565 C C . THR A 1 75 ? 28.516 0.610 -20.504 1.00 89.12 75 THR A C 1
ATOM 567 O O . THR A 1 75 ? 28.845 -0.451 -19.977 1.00 89.12 75 THR A O 1
ATOM 570 N N . LYS A 1 76 ? 27.853 1.560 -19.831 1.00 89.31 76 LYS A N 1
ATOM 571 C CA . LYS A 1 76 ? 27.486 1.437 -18.412 1.00 89.31 76 LYS A CA 1
ATOM 572 C C . LYS A 1 76 ? 26.585 0.223 -18.151 1.00 89.31 76 LYS A C 1
ATOM 574 O O . LYS A 1 76 ? 26.812 -0.500 -17.184 1.00 89.31 76 LYS A O 1
ATOM 579 N N . ILE A 1 77 ? 25.584 -0.022 -19.001 1.00 92.62 77 ILE A N 1
ATOM 580 C CA . ILE A 1 77 ? 24.692 -1.188 -18.877 1.00 92.62 77 ILE A CA 1
ATOM 581 C C . ILE A 1 77 ? 25.496 -2.492 -18.974 1.00 92.62 77 ILE A C 1
ATOM 583 O O . ILE A 1 77 ? 25.352 -3.374 -18.125 1.00 92.62 77 ILE A O 1
ATOM 587 N N . LEU A 1 78 ? 26.382 -2.599 -19.968 1.00 92.81 78 LEU A N 1
ATOM 588 C CA . LEU A 1 78 ? 27.221 -3.782 -20.168 1.00 92.81 78 LEU A CA 1
ATOM 589 C C . LEU A 1 78 ? 28.216 -3.999 -19.019 1.00 92.81 78 LEU A C 1
ATOM 591 O O . LEU A 1 78 ? 28.452 -5.140 -18.624 1.00 92.81 78 LEU A O 1
ATOM 595 N N . GLU A 1 79 ? 28.774 -2.935 -18.440 1.00 92.12 79 GLU A N 1
ATOM 596 C CA . GLU A 1 79 ? 29.634 -3.026 -17.255 1.00 92.12 79 GLU A CA 1
ATOM 597 C C . GLU A 1 79 ? 28.882 -3.567 -16.035 1.00 92.12 79 GLU A C 1
ATOM 599 O O . GLU A 1 79 ? 29.391 -4.461 -15.350 1.00 92.12 79 GLU A O 1
ATOM 604 N N . VAL A 1 80 ? 27.660 -3.078 -15.787 1.00 92.44 80 VAL A N 1
ATOM 605 C CA . VAL A 1 80 ? 26.797 -3.585 -14.709 1.00 92.44 80 VAL A CA 1
ATOM 606 C C . VAL A 1 80 ? 26.486 -5.063 -14.928 1.00 92.44 80 VAL A C 1
ATOM 608 O O . VAL A 1 80 ? 26.649 -5.865 -14.006 1.00 92.44 80 VAL A O 1
ATOM 611 N N . LEU A 1 81 ? 26.105 -5.445 -16.149 1.00 93.69 81 LEU A N 1
ATOM 612 C CA . LEU A 1 81 ? 25.823 -6.837 -16.499 1.00 93.69 81 LEU A CA 1
ATOM 613 C C . LEU A 1 81 ? 27.053 -7.732 -16.346 1.00 93.69 81 LEU A C 1
ATOM 615 O O . LEU A 1 81 ? 26.942 -8.822 -15.793 1.00 93.69 81 LEU A O 1
ATOM 619 N N . ARG A 1 82 ? 28.241 -7.272 -16.750 1.00 93.56 82 ARG A N 1
ATOM 620 C CA . ARG A 1 82 ? 29.489 -8.026 -16.565 1.00 93.56 82 ARG A CA 1
ATOM 621 C C . ARG A 1 82 ? 29.821 -8.224 -15.086 1.00 93.56 82 ARG A C 1
ATOM 623 O O . ARG A 1 82 ? 30.332 -9.275 -14.715 1.00 93.56 82 ARG A O 1
ATOM 630 N N . ALA A 1 83 ? 29.563 -7.218 -14.251 1.00 94.06 83 ALA A N 1
ATOM 631 C CA . ALA A 1 83 ? 29.869 -7.268 -12.825 1.00 94.06 83 ALA A CA 1
ATOM 632 C C . ALA A 1 83 ? 28.865 -8.111 -12.022 1.00 94.06 83 ALA A C 1
ATOM 634 O O . ALA A 1 83 ? 29.265 -8.818 -11.100 1.00 94.06 83 ALA A O 1
ATOM 635 N N . LYS A 1 84 ? 27.568 -8.027 -12.346 1.00 93.25 84 LYS A N 1
ATOM 636 C CA . LYS A 1 84 ? 26.481 -8.635 -11.558 1.00 93.25 84 LYS A CA 1
ATOM 637 C C . LYS A 1 84 ? 25.826 -9.854 -12.203 1.00 93.25 84 LYS A C 1
ATOM 639 O O . LYS A 1 84 ? 25.046 -10.541 -11.549 1.00 93.25 84 LYS A O 1
ATOM 644 N N . GLY A 1 85 ? 26.075 -10.098 -13.486 1.00 92.88 85 GLY A N 1
ATOM 645 C CA . GLY A 1 85 ? 25.455 -11.162 -14.279 1.00 92.88 85 GLY A CA 1
ATOM 646 C C . GLY A 1 85 ? 24.000 -10.901 -14.685 1.00 92.88 85 GLY A C 1
ATOM 647 O O . GLY A 1 85 ? 23.479 -11.598 -15.547 1.00 92.88 85 GLY A O 1
ATOM 648 N N . SER A 1 86 ? 23.332 -9.910 -14.091 1.00 92.31 86 SER A N 1
ATOM 649 C CA . SER A 1 86 ? 21.959 -9.536 -14.431 1.00 92.31 86 SER A CA 1
ATOM 650 C C . SER A 1 86 ? 21.686 -8.076 -14.087 1.00 92.31 86 SER A C 1
ATOM 652 O O . SER A 1 86 ? 22.329 -7.499 -13.208 1.00 92.31 86 SER A O 1
ATOM 654 N N . LEU A 1 87 ? 20.722 -7.492 -14.793 1.00 93.25 87 LEU A N 1
ATOM 655 C CA . LEU A 1 87 ? 20.189 -6.164 -14.542 1.00 93.25 87 LEU A CA 1
ATOM 656 C C . LEU A 1 87 ? 18.682 -6.326 -14.343 1.00 93.25 87 LEU A C 1
ATOM 658 O O . LEU A 1 87 ? 17.984 -6.743 -15.263 1.00 93.25 87 LEU A O 1
ATOM 662 N N . LYS A 1 88 ? 18.193 -6.045 -13.133 1.00 91.94 88 LYS A N 1
ATOM 663 C CA . LYS A 1 88 ? 16.801 -6.304 -12.746 1.00 91.94 88 LYS A CA 1
ATOM 664 C C . LYS A 1 88 ? 16.094 -5.007 -12.359 1.00 91.94 88 LYS A C 1
ATOM 666 O O . LYS A 1 88 ? 16.678 -4.224 -11.602 1.00 91.94 88 LYS A O 1
ATOM 671 N N . PRO A 1 89 ? 14.860 -4.768 -12.833 1.00 91.88 89 PRO A N 1
ATOM 672 C CA . PRO A 1 89 ? 14.069 -3.649 -12.353 1.00 91.88 89 PRO A CA 1
ATOM 673 C C . PRO A 1 89 ? 13.594 -3.927 -10.921 1.00 91.88 89 PRO A C 1
ATOM 675 O O . PRO A 1 89 ? 13.383 -5.076 -10.531 1.00 91.88 89 PRO A O 1
ATOM 678 N N . TYR A 1 90 ? 13.375 -2.870 -10.143 1.00 92.44 90 TYR A N 1
ATOM 679 C CA . TYR A 1 90 ? 12.811 -2.943 -8.797 1.00 92.44 90 TYR A CA 1
ATOM 680 C C . TYR A 1 90 ? 11.512 -2.126 -8.722 1.00 92.44 90 TYR A C 1
ATOM 682 O O . TYR A 1 90 ? 11.506 -0.983 -9.187 1.00 92.44 90 TYR A O 1
ATOM 690 N N . PRO A 1 91 ? 10.411 -2.650 -8.150 1.00 92.75 91 PRO A N 1
ATOM 691 C CA . PRO A 1 91 ? 9.158 -1.907 -8.060 1.00 92.75 91 PRO A CA 1
ATOM 692 C C . PRO A 1 91 ? 9.312 -0.694 -7.134 1.00 92.75 91 PRO A C 1
ATOM 694 O O . PRO A 1 91 ? 9.749 -0.822 -5.989 1.00 92.75 91 PRO A O 1
ATOM 697 N N . ILE A 1 92 ? 8.921 0.489 -7.610 1.00 90.19 92 ILE A N 1
ATOM 698 C CA . ILE A 1 92 ? 8.986 1.733 -6.835 1.00 90.19 92 ILE A CA 1
ATOM 699 C C . ILE A 1 92 ? 7.563 2.230 -6.569 1.00 90.19 92 ILE A C 1
ATOM 701 O O . ILE A 1 92 ? 6.868 2.628 -7.510 1.00 90.19 92 ILE A O 1
ATOM 705 N N . PRO A 1 93 ? 7.114 2.261 -5.298 1.00 85.00 93 PRO A N 1
ATOM 706 C CA . PRO A 1 93 ? 5.811 2.812 -4.949 1.00 85.00 93 PRO A CA 1
ATOM 707 C C . PRO A 1 93 ? 5.633 4.233 -5.492 1.00 85.00 93 PRO A C 1
ATOM 709 O O . PRO A 1 93 ? 6.533 5.064 -5.391 1.00 85.00 93 PRO A O 1
ATOM 712 N N . ALA A 1 94 ? 4.456 4.508 -6.055 1.00 84.31 94 ALA A N 1
ATOM 713 C CA . ALA A 1 94 ? 4.083 5.797 -6.640 1.00 84.31 94 ALA A CA 1
ATOM 714 C C . ALA A 1 94 ? 4.926 6.279 -7.846 1.00 84.31 94 ALA A C 1
ATOM 716 O O . ALA A 1 94 ? 4.694 7.395 -8.321 1.00 84.31 94 ALA A O 1
ATOM 717 N N . SER A 1 95 ? 5.834 5.465 -8.400 1.00 90.12 95 SER A N 1
ATOM 718 C CA . SER A 1 95 ? 6.504 5.773 -9.674 1.00 90.12 95 SER A CA 1
ATOM 719 C C . SER A 1 95 ? 5.506 5.778 -10.836 1.00 90.12 95 SER A C 1
ATOM 721 O O . SER A 1 95 ? 4.597 4.952 -10.890 1.00 90.12 95 SER A O 1
ATOM 723 N N . LYS A 1 96 ? 5.697 6.691 -11.798 1.00 91.94 96 LYS A N 1
ATOM 724 C CA . LYS A 1 96 ? 4.892 6.736 -13.030 1.00 91.94 96 LYS A CA 1
ATOM 725 C C . LYS A 1 96 ? 5.182 5.561 -13.961 1.00 91.94 96 LYS A C 1
ATOM 727 O O . LYS A 1 96 ? 4.307 5.169 -14.720 1.00 91.94 96 LYS A O 1
ATOM 732 N N . GLU A 1 97 ? 6.378 5.001 -13.877 1.00 89.94 97 GLU A N 1
ATOM 733 C CA . GLU A 1 97 ? 6.860 3.877 -14.679 1.00 89.94 97 GLU A CA 1
ATOM 734 C C . GLU A 1 97 ? 6.637 2.529 -13.966 1.00 89.94 97 GLU A C 1
ATOM 736 O O . GLU A 1 97 ? 6.597 1.477 -14.597 1.00 89.94 97 GLU A O 1
ATOM 741 N N . GLY A 1 98 ? 6.409 2.558 -12.649 1.00 90.44 98 GLY A N 1
ATOM 742 C CA . GLY A 1 98 ? 6.060 1.412 -11.804 1.00 90.44 98 GLY A CA 1
ATOM 743 C C . GLY A 1 98 ? 7.269 0.768 -11.131 1.00 90.44 98 GLY A C 1
ATOM 744 O O . GLY A 1 98 ? 7.179 0.322 -9.988 1.00 90.44 98 GLY A O 1
ATOM 745 N N . GLY A 1 99 ? 8.424 0.786 -11.785 1.00 90.75 99 GLY A N 1
ATOM 746 C CA . GLY A 1 99 ? 9.685 0.366 -11.195 1.00 90.75 99 GLY A CA 1
ATOM 747 C C . GLY A 1 99 ? 10.875 0.896 -11.969 1.00 90.75 99 GLY A C 1
ATOM 748 O O . GLY A 1 99 ? 10.705 1.440 -13.056 1.00 90.75 99 GLY A O 1
ATOM 749 N N . HIS A 1 100 ? 12.048 0.800 -11.347 1.00 90.69 100 HIS A N 1
ATOM 750 C CA . HIS A 1 100 ? 13.277 1.383 -11.868 1.00 90.69 100 HIS A CA 1
ATOM 751 C C . HIS A 1 100 ? 14.464 0.428 -11.797 1.00 90.69 100 HIS A C 1
ATOM 753 O O . HIS A 1 100 ? 14.565 -0.389 -10.876 1.00 90.69 100 HIS A O 1
ATOM 759 N N . TYR A 1 101 ? 15.402 0.568 -12.728 1.00 91.56 101 TYR A N 1
ATOM 760 C CA . TYR A 1 101 ? 16.711 -0.073 -12.661 1.00 91.56 101 TYR A CA 1
ATOM 761 C C . TYR A 1 101 ? 17.630 0.729 -11.737 1.00 91.56 101 TYR A C 1
ATOM 763 O O . TYR A 1 101 ? 18.293 1.676 -12.156 1.00 91.56 101 TYR A O 1
ATOM 771 N N . LEU A 1 102 ? 17.715 0.332 -10.464 1.00 90.00 102 LEU A N 1
ATOM 772 C CA . LEU A 1 102 ? 18.492 1.069 -9.453 1.00 90.00 102 LEU A CA 1
ATOM 773 C C . LEU A 1 102 ? 19.981 1.222 -9.819 1.00 90.00 102 LEU A C 1
ATOM 775 O O . LEU A 1 102 ? 20.596 2.241 -9.510 1.00 90.00 102 LEU A O 1
ATOM 779 N N . ASP A 1 103 ? 20.547 0.247 -10.532 1.00 90.62 103 ASP A N 1
ATOM 780 C CA . ASP A 1 103 ? 21.934 0.286 -11.019 1.00 90.62 103 ASP A CA 1
ATOM 781 C C . ASP A 1 103 ? 22.165 1.308 -12.143 1.00 90.62 103 ASP A C 1
ATOM 783 O O . ASP A 1 103 ? 23.296 1.712 -12.428 1.00 90.62 103 ASP A O 1
ATOM 787 N N . LEU A 1 104 ? 21.078 1.770 -12.756 1.00 89.88 104 LEU A N 1
ATOM 788 C CA . LEU A 1 104 ? 21.046 2.795 -13.786 1.00 89.88 104 LEU A CA 1
ATOM 789 C C . LEU A 1 104 ? 20.544 4.137 -13.232 1.00 89.88 104 LEU A C 1
ATOM 791 O O . LEU A 1 104 ? 20.010 4.957 -13.972 1.00 89.88 104 LEU A O 1
ATOM 795 N N . ALA A 1 105 ? 20.758 4.411 -11.940 1.00 85.50 105 ALA A N 1
ATOM 796 C CA . ALA A 1 105 ? 20.377 5.685 -11.333 1.00 85.50 105 ALA A CA 1
ATOM 797 C C . ALA A 1 105 ? 20.852 6.900 -12.160 1.00 85.50 105 ALA A C 1
ATOM 799 O O . ALA A 1 105 ? 22.002 6.959 -12.617 1.00 85.50 105 ALA A O 1
ATOM 800 N N . GLY A 1 106 ? 19.949 7.872 -12.326 1.00 83.12 106 GLY A N 1
ATOM 801 C CA . GLY A 1 106 ? 20.159 9.083 -13.128 1.00 83.12 106 GLY A CA 1
ATOM 802 C C . GLY A 1 106 ? 19.751 8.959 -14.599 1.00 83.12 106 GLY A C 1
ATOM 803 O O . GLY A 1 106 ? 19.905 9.920 -15.347 1.00 83.12 106 GLY A O 1
ATOM 804 N N . ILE A 1 107 ? 19.232 7.804 -15.009 1.00 84.31 107 ILE A N 1
ATOM 805 C CA . ILE A 1 107 ? 18.800 7.503 -16.375 1.00 84.31 107 ILE A CA 1
ATOM 806 C C . ILE A 1 107 ? 17.285 7.343 -16.343 1.00 84.31 107 ILE A C 1
ATOM 808 O O . ILE A 1 107 ? 16.754 6.770 -15.393 1.00 84.31 107 ILE A O 1
ATOM 812 N N . SER A 1 108 ? 16.572 7.880 -17.337 1.00 83.50 108 SER A N 1
ATOM 813 C CA . SER A 1 108 ? 15.126 7.670 -17.386 1.00 83.50 108 SER A CA 1
ATOM 814 C C . SER A 1 108 ? 14.826 6.211 -17.728 1.00 83.50 108 SER A C 1
ATOM 816 O O . SER A 1 108 ? 15.520 5.596 -18.537 1.00 83.50 108 SER A O 1
ATOM 818 N N . GLU A 1 109 ? 13.766 5.653 -17.150 1.00 84.94 109 GLU A N 1
ATOM 819 C CA . GLU A 1 109 ? 13.366 4.268 -17.428 1.00 84.94 109 GLU A CA 1
ATOM 820 C C . GLU A 1 109 ? 13.004 4.041 -18.895 1.00 84.94 109 GLU A C 1
ATOM 822 O O . GLU A 1 109 ? 13.255 2.968 -19.439 1.00 84.94 109 GLU A O 1
ATOM 827 N N . LYS A 1 110 ? 12.477 5.070 -19.569 1.00 83.88 110 LYS A N 1
ATOM 828 C CA . LYS A 1 110 ? 12.215 5.035 -21.012 1.00 83.88 110 LYS A CA 1
ATOM 829 C C . LYS A 1 110 ? 13.513 4.822 -21.796 1.00 83.88 110 LYS A C 1
ATOM 831 O O . LYS A 1 110 ? 13.556 3.971 -22.686 1.00 83.88 110 LYS A O 1
ATOM 836 N N . ASP A 1 111 ? 14.569 5.554 -21.449 1.00 86.31 111 ASP A N 1
ATOM 837 C CA . ASP A 1 111 ? 15.866 5.458 -22.127 1.00 86.31 111 ASP A CA 1
ATOM 838 C C . ASP A 1 111 ? 16.576 4.149 -21.783 1.00 86.31 111 ASP A C 1
ATOM 840 O O . ASP A 1 111 ? 17.076 3.468 -22.677 1.00 86.31 111 ASP A O 1
ATOM 844 N N . ALA A 1 112 ? 16.563 3.759 -20.504 1.00 89.44 112 ALA A N 1
ATOM 845 C CA . ALA A 1 112 ? 17.106 2.483 -20.053 1.00 89.44 112 ALA A CA 1
ATOM 846 C C . ALA A 1 112 ? 16.449 1.318 -20.803 1.00 89.44 112 ALA A C 1
ATOM 848 O O . ALA A 1 112 ? 17.150 0.471 -21.350 1.00 89.44 112 ALA A O 1
ATOM 849 N N . ARG A 1 113 ? 15.115 1.317 -20.905 1.00 88.94 113 ARG A N 1
ATOM 850 C CA . ARG A 1 113 ? 14.364 0.294 -21.636 1.00 88.94 113 ARG A CA 1
ATOM 851 C C . ARG A 1 113 ? 14.699 0.288 -23.124 1.00 88.94 113 ARG A C 1
ATOM 853 O O . ARG A 1 113 ? 14.998 -0.769 -23.656 1.00 88.94 113 ARG A O 1
ATOM 860 N N . THR A 1 114 ? 14.735 1.455 -23.768 1.00 90.75 114 THR A N 1
ATOM 861 C CA . THR A 1 114 ? 15.092 1.572 -25.195 1.00 90.75 114 THR A CA 1
ATOM 862 C C . THR A 1 114 ? 16.485 1.000 -25.481 1.00 90.75 114 THR A C 1
ATOM 864 O O . THR A 1 114 ? 16.695 0.320 -26.483 1.00 90.75 114 THR A O 1
ATOM 867 N N . LEU A 1 115 ? 17.448 1.249 -24.592 1.00 91.88 115 LEU A N 1
ATOM 868 C CA . LEU A 1 115 ? 18.803 0.722 -24.731 1.00 91.88 115 LEU A CA 1
ATOM 869 C C . LEU A 1 115 ? 18.895 -0.774 -24.454 1.00 91.88 115 LEU A C 1
ATOM 871 O O . LEU A 1 115 ? 19.590 -1.474 -25.184 1.00 91.88 115 LEU A O 1
ATOM 875 N N . ILE A 1 116 ? 18.207 -1.270 -23.426 1.00 92.75 116 ILE A N 1
ATOM 876 C CA . ILE A 1 116 ? 18.141 -2.707 -23.139 1.00 92.75 116 ILE A CA 1
ATOM 877 C C . ILE A 1 116 ? 17.521 -3.444 -24.332 1.00 92.75 116 ILE A C 1
ATOM 879 O O . ILE A 1 116 ? 18.114 -4.413 -24.798 1.00 92.75 116 ILE A O 1
ATOM 883 N N . ASP A 1 117 ? 16.411 -2.938 -24.878 1.00 93.56 117 ASP A N 1
ATOM 884 C CA . ASP A 1 117 ? 15.745 -3.498 -26.059 1.00 93.56 117 ASP A CA 1
ATOM 885 C C . ASP A 1 117 ? 16.717 -3.540 -27.264 1.00 93.56 117 ASP A C 1
ATOM 887 O O . ASP A 1 117 ? 16.897 -4.587 -27.882 1.00 93.56 117 ASP A O 1
ATOM 891 N N . SER A 1 118 ? 17.463 -2.456 -27.521 1.00 94.38 118 SER A N 1
ATOM 892 C CA . SER A 1 118 ? 18.521 -2.402 -28.552 1.00 94.38 118 SER A CA 1
ATOM 893 C C . SER A 1 118 ? 19.650 -3.425 -28.325 1.00 94.38 118 SER A C 1
ATOM 895 O O . SER A 1 118 ? 20.129 -4.058 -29.268 1.00 94.38 118 SER A O 1
ATOM 897 N N . LEU A 1 119 ? 20.098 -3.626 -27.080 1.00 94.31 119 LEU A N 1
ATOM 898 C CA . LEU A 1 119 ? 21.133 -4.616 -26.755 1.00 94.31 119 LEU A CA 1
ATOM 899 C C . LEU A 1 119 ? 20.637 -6.058 -26.946 1.00 94.31 119 LEU A C 1
ATOM 901 O O . LEU A 1 119 ? 21.430 -6.915 -27.349 1.00 94.31 119 LEU A O 1
ATOM 905 N N . ILE A 1 120 ? 19.352 -6.315 -26.678 1.00 95.19 120 ILE A N 1
ATOM 906 C CA . ILE A 1 120 ? 18.695 -7.603 -26.941 1.00 95.19 120 ILE A CA 1
ATOM 907 C C . ILE A 1 120 ? 18.632 -7.846 -28.452 1.00 95.19 120 ILE A C 1
ATOM 909 O O . ILE A 1 120 ? 19.058 -8.901 -28.917 1.00 95.19 120 ILE A O 1
ATOM 913 N N . GLU A 1 121 ? 18.189 -6.857 -29.235 1.00 96.19 121 GLU A N 1
ATOM 914 C CA . GLU A 1 121 ? 18.134 -6.941 -30.703 1.00 96.19 121 GLU A CA 1
ATOM 915 C C . GLU A 1 121 ? 19.514 -7.195 -31.333 1.00 96.19 121 GLU A C 1
ATOM 917 O O . GLU A 1 121 ? 19.634 -7.955 -32.295 1.00 96.19 121 GLU A O 1
ATOM 922 N N . LYS A 1 122 ? 20.579 -6.611 -30.765 1.00 95.00 122 LYS A N 1
ATOM 923 C CA . LYS A 1 122 ? 21.977 -6.850 -31.173 1.00 95.00 122 LYS A CA 1
ATOM 924 C C . LYS A 1 122 ? 22.527 -8.214 -30.724 1.00 95.00 122 LYS A C 1
ATOM 926 O O . LYS A 1 122 ? 23.644 -8.562 -31.105 1.00 95.00 122 LYS A O 1
ATOM 931 N N . GLY A 1 123 ? 21.800 -8.968 -29.895 1.00 95.12 123 GLY A N 1
ATOM 932 C CA . GLY A 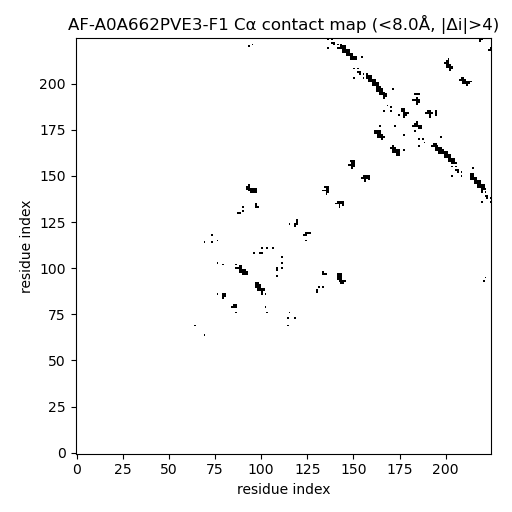1 123 ? 22.239 -10.255 -29.346 1.00 95.12 123 GLY A CA 1
ATOM 933 C C . GLY A 1 123 ? 23.371 -10.152 -28.317 1.00 95.12 123 GLY A C 1
ATOM 934 O O . GLY A 1 123 ? 24.082 -11.129 -28.089 1.00 95.12 123 GLY A O 1
ATOM 935 N N . LEU A 1 124 ? 23.571 -8.977 -27.710 1.00 93.38 124 LEU A N 1
ATOM 936 C CA . LEU A 1 124 ? 24.619 -8.748 -26.705 1.00 93.38 124 LEU A CA 1
ATOM 937 C C . LEU A 1 124 ? 24.177 -9.140 -25.295 1.00 93.38 124 LEU A C 1
ATOM 939 O O . LEU A 1 124 ? 25.011 -9.420 -24.435 1.00 93.38 124 LEU A O 1
ATOM 943 N N . VAL A 1 125 ? 22.869 -9.137 -25.056 1.00 94.12 125 VAL A N 1
ATOM 944 C CA . VAL A 1 125 ? 22.248 -9.516 -23.788 1.00 94.12 125 VAL A CA 1
ATOM 945 C C . VAL A 1 125 ? 21.018 -10.369 -24.082 1.00 94.12 125 VAL A C 1
ATOM 947 O O . VAL A 1 125 ? 20.462 -10.312 -25.177 1.00 94.12 125 VAL A O 1
ATOM 950 N N . LEU A 1 126 ? 20.598 -11.168 -23.106 1.00 94.50 126 LEU A N 1
ATOM 951 C CA . LEU A 1 126 ? 19.390 -11.982 -23.203 1.00 94.50 126 LEU A CA 1
ATOM 952 C C . LEU A 1 126 ? 18.300 -11.375 -22.322 1.00 94.50 126 LEU A C 1
ATOM 954 O O . LEU A 1 126 ? 18.589 -10.893 -21.225 1.00 94.50 126 LEU A O 1
ATOM 958 N N . GLU A 1 127 ? 17.056 -11.418 -22.795 1.00 94.12 127 GLU A N 1
ATOM 959 C CA . GLU A 1 127 ? 15.904 -11.063 -21.969 1.00 94.12 127 GLU A CA 1
ATOM 960 C C . GLU A 1 127 ? 15.758 -12.083 -20.829 1.00 94.12 127 GLU A C 1
ATOM 962 O O . GLU A 1 127 ? 15.827 -13.296 -21.042 1.00 94.12 127 GLU A O 1
ATOM 967 N N . GLY A 1 128 ? 15.612 -11.579 -19.603 1.00 91.06 128 GLY A N 1
ATOM 968 C CA . GLY A 1 128 ? 15.379 -12.400 -18.418 1.00 91.06 128 GLY A CA 1
ATOM 969 C C . GLY A 1 128 ? 13.901 -12.730 -18.208 1.00 91.06 128 GLY A C 1
ATOM 970 O O . GLY A 1 128 ? 13.032 -12.388 -19.007 1.00 91.06 128 GLY A O 1
ATOM 971 N N . GLU A 1 129 ? 13.596 -13.371 -17.082 1.00 92.50 129 GLU A N 1
ATOM 972 C CA . GLU A 1 129 ? 12.210 -13.602 -16.673 1.00 92.50 129 GLU A CA 1
ATOM 973 C C . GLU A 1 129 ? 11.536 -12.308 -16.189 1.00 92.50 129 GLU A C 1
ATOM 975 O O . GLU A 1 129 ? 12.179 -11.362 -15.727 1.00 92.50 129 GLU A O 1
ATOM 980 N N . ARG A 1 130 ? 10.201 -12.267 -16.263 1.00 92.31 130 ARG A N 1
ATOM 981 C CA . ARG A 1 130 ? 9.415 -11.143 -15.743 1.00 92.31 130 ARG A CA 1
ATOM 982 C C . ARG A 1 130 ? 9.509 -11.096 -14.213 1.00 92.31 130 ARG A C 1
ATOM 984 O O . ARG A 1 130 ? 8.923 -11.937 -13.542 1.00 92.31 130 ARG A O 1
ATOM 991 N N . GLU A 1 131 ? 10.145 -10.055 -13.678 1.00 93.12 131 GLU A N 1
ATOM 992 C CA . GLU A 1 131 ? 10.304 -9.866 -12.225 1.00 93.12 131 GLU A CA 1
ATOM 993 C C . GLU A 1 131 ? 9.002 -9.428 -11.522 1.00 93.12 131 GLU A C 1
ATOM 995 O O . GLU A 1 131 ? 8.689 -9.909 -10.435 1.00 93.12 131 GLU A O 1
ATOM 1000 N N . PHE A 1 132 ? 8.216 -8.520 -12.119 1.00 93.88 132 PHE A N 1
ATOM 1001 C CA . PHE A 1 132 ? 6.931 -8.072 -11.559 1.00 93.88 132 PHE A CA 1
ATOM 1002 C C . PHE A 1 132 ? 5.998 -7.471 -12.622 1.00 93.88 132 PHE A C 1
ATOM 1004 O O . PHE A 1 132 ? 6.349 -7.317 -13.792 1.00 93.88 132 PHE A O 1
ATOM 1011 N N . SER A 1 133 ? 4.772 -7.139 -12.214 1.00 91.81 133 SER A N 1
ATOM 1012 C CA . SER A 1 133 ? 3.806 -6.365 -13.002 1.00 91.81 133 SER A CA 1
ATOM 1013 C C . SER A 1 133 ? 3.291 -5.190 -12.178 1.00 91.81 133 SER A C 1
ATOM 1015 O O . SER A 1 133 ? 3.086 -5.323 -10.973 1.00 91.81 133 SER A O 1
ATOM 1017 N N . ALA A 1 134 ? 3.082 -4.047 -12.829 1.00 90.62 134 ALA A N 1
ATOM 1018 C CA . ALA A 1 134 ? 2.529 -2.846 -12.213 1.00 90.62 134 ALA A CA 1
ATOM 1019 C C . ALA A 1 134 ? 1.182 -2.495 -12.854 1.00 90.62 134 ALA A C 1
ATOM 1021 O O . ALA A 1 134 ? 0.982 -2.690 -14.054 1.00 90.62 134 ALA A O 1
ATOM 1022 N N . VAL A 1 135 ? 0.253 -1.978 -12.049 1.00 90.50 135 VAL A N 1
ATOM 1023 C CA . VAL A 1 135 ? -1.056 -1.526 -12.535 1.00 90.50 135 VAL A CA 1
ATOM 1024 C C . VAL A 1 135 ? -0.913 -0.124 -13.119 1.00 90.50 135 VAL A C 1
ATOM 1026 O O . VAL A 1 135 ? -0.717 0.851 -12.391 1.00 90.50 135 VAL A O 1
ATOM 1029 N N . ALA A 1 136 ? -1.044 -0.018 -14.437 1.00 92.81 136 ALA A N 1
ATOM 1030 C CA . ALA A 1 136 ? -1.077 1.258 -15.136 1.00 92.81 136 ALA A CA 1
ATOM 1031 C C . ALA A 1 136 ? -2.489 1.862 -15.117 1.00 92.81 136 ALA A C 1
ATOM 1033 O O . ALA A 1 136 ? -3.494 1.161 -15.239 1.00 92.81 136 ALA A O 1
ATOM 1034 N N . CYS A 1 137 ? -2.569 3.185 -14.984 1.00 95.00 137 CYS A N 1
ATOM 1035 C CA . CYS A 1 137 ? -3.812 3.921 -15.148 1.00 95.0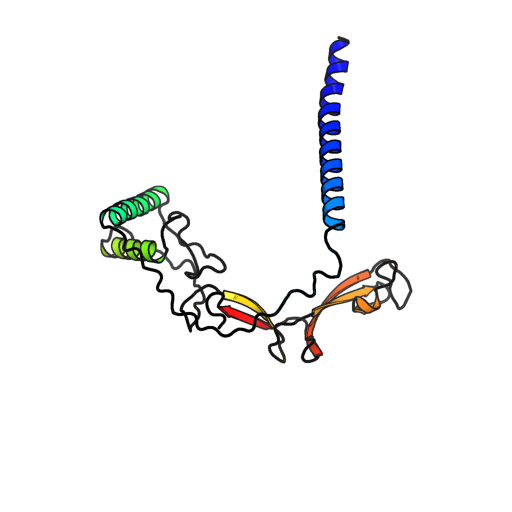0 137 CYS A CA 1
ATOM 1036 C C . CYS A 1 137 ? -4.296 3.779 -16.600 1.00 95.00 137 CYS A C 1
ATOM 1038 O O . CYS A 1 137 ? -3.549 4.138 -17.512 1.00 95.00 137 CYS A O 1
ATOM 1040 N N . PRO A 1 138 ? -5.544 3.346 -16.844 1.00 94.69 138 PRO A N 1
ATOM 1041 C CA . PRO A 1 138 ? -6.057 3.201 -18.205 1.00 94.69 138 PRO A CA 1
ATOM 1042 C C . PRO A 1 138 ? -6.254 4.548 -18.918 1.00 94.69 138 PRO A C 1
ATOM 1044 O O . PRO A 1 138 ? -6.419 4.570 -20.131 1.00 94.69 138 PRO A O 1
ATOM 1047 N N . ILE A 1 139 ? -6.246 5.664 -18.177 1.00 96.44 139 ILE A N 1
ATOM 1048 C CA . ILE A 1 139 ? -6.451 7.010 -18.725 1.00 96.44 139 ILE A CA 1
ATOM 1049 C C . ILE A 1 139 ? -5.131 7.645 -19.173 1.00 96.44 139 ILE A C 1
ATOM 1051 O O . ILE A 1 139 ? -5.050 8.159 -20.282 1.00 96.44 139 ILE A O 1
ATOM 1055 N N . CYS A 1 140 ? -4.093 7.628 -18.328 1.00 95.56 140 CYS A N 1
ATOM 1056 C CA . CYS A 1 140 ? -2.828 8.322 -18.613 1.00 95.56 140 CYS A CA 1
ATOM 1057 C C . CYS A 1 140 ? -1.595 7.410 -18.691 1.00 95.56 140 CYS A C 1
ATOM 1059 O O . CYS A 1 140 ? -0.480 7.910 -18.810 1.00 95.56 140 CYS A O 1
ATOM 1061 N N . GLY A 1 141 ? -1.757 6.090 -18.557 1.00 93.12 141 GLY A N 1
ATOM 1062 C CA . GLY A 1 141 ? -0.665 5.111 -18.610 1.00 93.12 141 GLY A CA 1
ATOM 1063 C C . GLY A 1 141 ? 0.260 5.090 -17.388 1.00 93.12 141 GLY A C 1
ATOM 1064 O O . GLY A 1 141 ? 1.087 4.195 -17.269 1.00 93.12 141 GLY A O 1
ATOM 1065 N N . SER A 1 142 ? 0.118 6.033 -16.453 1.00 94.56 142 SER A N 1
ATOM 1066 C CA . SER A 1 142 ? 0.958 6.099 -15.254 1.00 94.56 142 SER A CA 1
ATOM 1067 C C . SER A 1 142 ? 0.715 4.918 -14.314 1.00 94.56 142 SER A C 1
ATOM 1069 O O . SER A 1 142 ? -0.423 4.641 -13.934 1.00 94.56 142 SER A O 1
ATOM 1071 N N . CYS A 1 143 ? 1.790 4.282 -13.860 1.00 93.81 143 CYS A N 1
ATOM 1072 C CA . CYS A 1 143 ? 1.798 3.265 -12.807 1.00 93.81 143 CYS A CA 1
ATOM 1073 C C . CYS A 1 143 ? 1.725 3.855 -11.387 1.00 93.81 143 CYS A C 1
ATOM 1075 O O . CYS A 1 143 ? 1.727 3.113 -10.404 1.00 93.81 143 CYS A O 1
ATOM 1077 N N . SER A 1 144 ? 1.658 5.184 -11.257 1.00 94.56 144 SER A N 1
ATOM 1078 C CA . SER A 1 144 ? 1.581 5.852 -9.961 1.00 94.56 144 SER A CA 1
ATOM 1079 C C . SER A 1 144 ? 0.180 5.656 -9.388 1.00 94.56 144 SER A C 1
ATOM 1081 O O . SER A 1 144 ? -0.737 6.412 -9.706 1.00 94.56 144 SER A O 1
ATOM 1083 N N . GLN A 1 145 ? -0.002 4.605 -8.588 1.00 91.50 145 GLN A N 1
ATOM 1084 C CA . GLN A 1 145 ? -1.269 4.274 -7.937 1.00 91.50 145 GLN A CA 1
ATOM 1085 C C . GLN A 1 145 ? -1.219 4.614 -6.449 1.00 91.50 145 GLN A C 1
ATOM 1087 O O . GLN A 1 145 ? -0.259 4.290 -5.749 1.00 91.50 145 GLN A O 1
ATOM 1092 N N . VAL A 1 146 ? -2.291 5.224 -5.958 1.00 92.81 146 VAL A N 1
ATOM 1093 C CA . VAL A 1 146 ? -2.536 5.468 -4.540 1.00 92.81 146 VAL A CA 1
ATOM 1094 C C . VAL A 1 146 ? -3.637 4.520 -4.093 1.00 92.81 146 VAL A C 1
ATOM 1096 O O . VAL A 1 146 ? -4.781 4.630 -4.532 1.00 92.81 146 VAL A O 1
ATOM 1099 N N . ALA A 1 147 ? -3.281 3.577 -3.226 1.00 92.31 147 ALA A N 1
ATOM 1100 C CA . ALA A 1 147 ? -4.240 2.701 -2.574 1.00 92.31 147 ALA A CA 1
ATOM 1101 C C . ALA A 1 147 ? -4.940 3.456 -1.436 1.00 92.31 147 ALA A C 1
ATOM 1103 O O . ALA A 1 147 ? -4.290 4.076 -0.594 1.00 92.31 147 ALA A O 1
ATOM 1104 N N . MET A 1 148 ? -6.267 3.399 -1.408 1.00 94.06 148 MET A N 1
ATOM 1105 C CA . MET A 1 148 ? -7.112 4.053 -0.414 1.00 94.06 148 MET A CA 1
ATOM 1106 C C . MET A 1 148 ? -8.142 3.064 0.124 1.00 94.06 148 MET A C 1
ATOM 1108 O O . MET A 1 148 ? -8.609 2.178 -0.591 1.00 94.06 148 MET A O 1
ATOM 1112 N N . ILE A 1 149 ? -8.535 3.239 1.382 1.00 96.81 149 ILE A N 1
ATOM 1113 C CA . ILE A 1 149 ? -9.674 2.520 1.952 1.00 96.81 149 ILE A CA 1
ATOM 1114 C C . ILE A 1 149 ? -10.964 3.302 1.707 1.00 96.81 149 ILE A C 1
ATOM 1116 O O . ILE A 1 149 ? -10.973 4.531 1.693 1.00 96.81 149 ILE A O 1
ATOM 1120 N N . SER A 1 150 ? -12.059 2.581 1.499 1.00 97.50 150 SER A N 1
ATOM 1121 C CA . SER A 1 150 ? -13.348 3.143 1.102 1.00 97.50 150 SER A CA 1
ATOM 1122 C C . SER A 1 150 ? -14.513 2.380 1.725 1.00 97.50 150 SER A C 1
ATOM 1124 O O . SER A 1 150 ? -14.398 1.212 2.110 1.00 97.50 150 SER A O 1
ATOM 1126 N N . CYS A 1 151 ? -15.652 3.052 1.860 1.00 97.81 151 CYS A N 1
ATOM 1127 C CA . CYS A 1 151 ? -16.868 2.465 2.391 1.00 97.81 151 CYS A CA 1
ATOM 1128 C C . CYS A 1 151 ? -17.420 1.396 1.444 1.00 97.81 151 CYS A C 1
ATOM 1130 O O . CYS A 1 151 ? -17.738 1.699 0.296 1.00 97.81 151 CYS A O 1
ATOM 1132 N N . LYS A 1 152 ? -17.638 0.180 1.962 1.00 96.19 152 LYS A N 1
ATOM 1133 C CA . LYS A 1 152 ? -18.273 -0.926 1.223 1.00 96.19 152 LYS A CA 1
ATOM 1134 C C . LYS A 1 152 ? -19.681 -0.599 0.713 1.00 96.19 152 LYS A C 1
ATOM 1136 O O . LYS A 1 152 ? -20.111 -1.177 -0.274 1.00 96.19 152 LYS A O 1
ATOM 1141 N N . ASN A 1 153 ? -20.387 0.310 1.387 1.00 97.12 153 ASN A N 1
ATOM 1142 C CA . ASN A 1 153 ? -21.776 0.641 1.080 1.00 97.12 153 ASN A CA 1
ATOM 1143 C C . ASN A 1 153 ? -21.921 1.815 0.095 1.00 97.12 153 ASN A C 1
ATOM 1145 O O . ASN A 1 153 ? -22.719 1.734 -0.828 1.00 97.12 153 ASN A O 1
ATOM 1149 N N . CYS A 1 154 ? -21.172 2.910 0.281 1.00 97.44 154 CYS A N 1
ATOM 1150 C CA . CYS A 1 154 ? -21.342 4.131 -0.525 1.00 97.44 154 CYS A CA 1
ATOM 1151 C C . CYS A 1 154 ? -20.081 4.610 -1.261 1.00 97.44 154 CYS A C 1
ATOM 1153 O O . CYS A 1 154 ? -20.117 5.655 -1.903 1.00 97.44 154 CYS A O 1
ATOM 1155 N N . GLY A 1 155 ? -18.950 3.908 -1.138 1.00 96.44 155 GLY A N 1
ATOM 1156 C CA . GLY A 1 155 ? -17.688 4.285 -1.787 1.00 96.44 155 GLY A CA 1
ATOM 1157 C C . GLY A 1 155 ? -16.954 5.481 -1.166 1.00 96.44 155 GLY A C 1
ATOM 1158 O O . GLY A 1 155 ? -15.871 5.827 -1.628 1.00 96.44 155 GLY A O 1
ATOM 1159 N N . SER A 1 156 ? -17.487 6.104 -0.106 1.00 97.50 156 SER A N 1
ATOM 1160 C CA . SER A 1 156 ? -16.812 7.219 0.574 1.00 97.50 156 SER A CA 1
ATOM 1161 C C . SER A 1 156 ? -15.419 6.829 1.073 1.00 97.50 156 SER A C 1
ATOM 1163 O O . SER A 1 156 ? -15.249 5.791 1.710 1.00 97.50 156 SER A O 1
ATOM 1165 N N . LEU A 1 157 ? -14.435 7.699 0.839 1.00 96.31 157 LEU A N 1
ATOM 1166 C CA . LEU A 1 157 ? -13.064 7.566 1.348 1.00 96.31 157 LEU A CA 1
ATOM 1167 C C . LEU A 1 157 ? -12.925 8.012 2.813 1.00 96.31 157 LEU A C 1
ATOM 1169 O O . LEU A 1 157 ? -11.861 7.870 3.411 1.00 96.31 157 LEU A O 1
ATOM 1173 N N . ARG A 1 158 ? -13.987 8.571 3.410 1.00 97.00 158 ARG A N 1
ATOM 1174 C CA . ARG A 1 158 ? -14.000 8.970 4.820 1.00 97.00 158 ARG A CA 1
ATOM 1175 C C . ARG A 1 158 ? -14.439 7.792 5.668 1.00 97.00 158 ARG A C 1
ATOM 1177 O O . ARG A 1 158 ? -15.595 7.380 5.604 1.00 97.00 158 ARG A O 1
ATOM 1184 N N . LEU A 1 159 ? -13.524 7.276 6.479 1.00 97.44 159 LEU A N 1
ATOM 1185 C CA . LEU A 1 159 ? -13.776 6.177 7.402 1.00 97.44 159 LEU A CA 1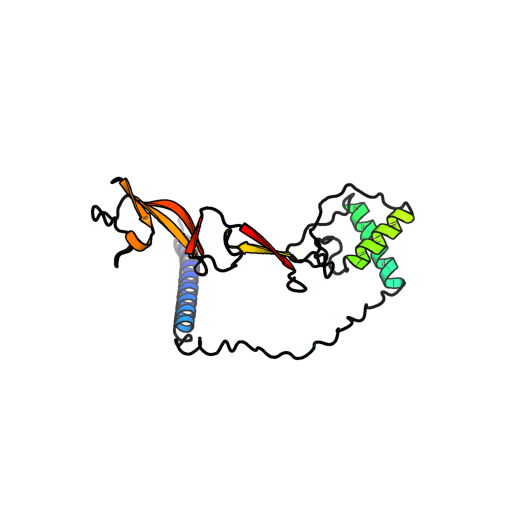
ATOM 1186 C C . LEU A 1 159 ? -13.176 6.486 8.769 1.00 97.44 159 LEU A C 1
ATOM 1188 O O . LEU A 1 159 ? -12.039 6.939 8.863 1.00 97.44 159 LEU A O 1
ATOM 1192 N N . ASN A 1 160 ? -13.938 6.188 9.818 1.00 96.62 160 ASN A N 1
ATOM 1193 C CA . ASN A 1 160 ? -13.475 6.262 11.196 1.00 96.62 160 ASN A CA 1
ATOM 1194 C C . ASN A 1 160 ? -13.222 4.848 11.713 1.00 96.62 160 ASN A C 1
ATOM 1196 O O . ASN A 1 160 ? -14.135 4.023 11.704 1.00 96.62 160 ASN A O 1
ATOM 1200 N N . GLU A 1 161 ? -12.008 4.570 12.183 1.00 96.38 161 GLU A N 1
ATOM 1201 C CA . GLU A 1 161 ? -11.728 3.349 12.938 1.00 96.38 161 GLU A CA 1
ATOM 1202 C C . GLU A 1 161 ? -12.279 3.498 14.364 1.00 96.38 161 GLU A C 1
ATOM 1204 O O . GLU A 1 161 ? -11.955 4.444 15.081 1.00 96.38 161 GLU A O 1
ATOM 1209 N N . ILE A 1 162 ? -13.110 2.548 14.778 1.00 95.69 162 ILE A N 1
ATOM 1210 C CA . ILE A 1 162 ? -13.675 2.422 16.117 1.00 95.69 162 ILE A C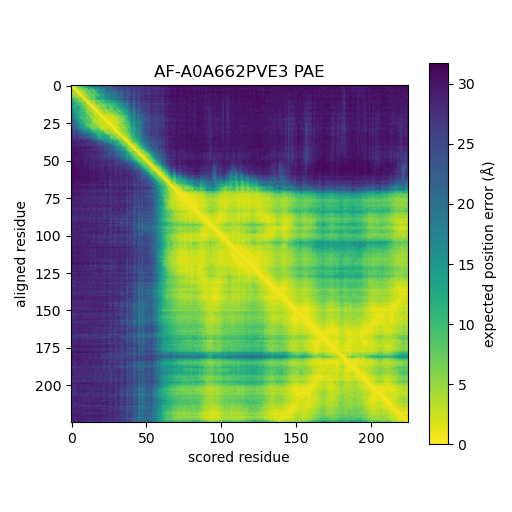A 1
ATOM 1211 C C . ILE A 1 162 ? -13.062 1.186 16.763 1.00 95.69 162 ILE A C 1
ATOM 1213 O O . ILE A 1 162 ? -13.242 0.059 16.296 1.00 95.69 162 ILE A O 1
ATOM 1217 N N . LYS A 1 163 ? -12.362 1.389 17.876 1.00 96.12 163 LYS A N 1
ATOM 1218 C CA . LYS A 1 163 ? -11.828 0.300 18.694 1.00 96.12 163 LYS A CA 1
ATOM 1219 C C . LYS A 1 163 ? -12.899 -0.202 19.647 1.00 96.12 163 LYS A C 1
ATOM 1221 O O . LYS A 1 163 ? -13.593 0.597 20.268 1.00 96.12 163 LYS A O 1
ATOM 1226 N N . TYR A 1 164 ? -12.996 -1.514 19.780 1.00 96.62 164 TYR A N 1
ATOM 1227 C CA . TYR A 1 164 ? -13.816 -2.184 20.775 1.00 96.62 164 TYR A CA 1
ATOM 1228 C C . TYR A 1 164 ? -12.911 -2.803 21.827 1.00 96.62 164 TYR A C 1
ATOM 1230 O O . TYR A 1 164 ? -11.949 -3.494 21.494 1.00 96.62 164 TYR A O 1
ATOM 1238 N N . TYR A 1 165 ? -13.238 -2.565 23.088 1.00 97.50 165 TYR A N 1
ATOM 1239 C CA . TYR A 1 165 ? -12.526 -3.106 24.233 1.00 97.50 165 TYR A CA 1
ATOM 1240 C C . TYR A 1 165 ? -13.374 -4.160 24.928 1.00 97.50 165 TYR A C 1
ATOM 1242 O O . TYR A 1 165 ? -14.606 -4.105 24.903 1.00 97.50 165 TYR A O 1
ATOM 1250 N N . LYS A 1 166 ? -12.691 -5.112 25.552 1.00 98.00 166 LYS A N 1
ATOM 1251 C CA . LYS A 1 166 ? -13.270 -6.134 26.412 1.00 98.00 166 LYS A CA 1
ATOM 1252 C C . LYS A 1 166 ? -12.656 -6.010 27.797 1.00 98.00 166 LYS A C 1
ATOM 1254 O O . LYS A 1 166 ? -11.450 -5.821 27.926 1.00 98.00 166 LYS A O 1
ATOM 1259 N N . HIS A 1 167 ? -13.484 -6.129 28.826 1.00 97.94 167 HIS A N 1
ATOM 1260 C CA . HIS A 1 167 ? -13.030 -6.261 30.207 1.00 97.94 167 HIS A CA 1
ATOM 1261 C C . HIS A 1 167 ? -13.228 -7.696 30.711 1.00 97.94 167 HIS A C 1
ATOM 1263 O O . HIS A 1 167 ? -14.137 -8.400 30.262 1.00 97.94 167 HIS A O 1
ATOM 1269 N N . ALA A 1 168 ? -12.433 -8.111 31.701 1.00 97.44 168 ALA A N 1
ATOM 1270 C CA . ALA A 1 168 ? -12.521 -9.428 32.335 1.00 97.44 168 ALA A CA 1
ATOM 1271 C C . ALA A 1 168 ? -13.911 -9.763 32.920 1.00 97.44 168 ALA A C 1
ATOM 1273 O O . ALA A 1 168 ? -14.272 -10.933 33.001 1.00 97.44 168 ALA A O 1
ATOM 1274 N N . CYS A 1 169 ? -14.728 -8.759 33.270 1.00 97.06 169 CYS A N 1
ATOM 1275 C CA . CYS A 1 169 ? -16.110 -8.979 33.728 1.00 97.06 169 CYS A CA 1
ATOM 1276 C C . CYS A 1 169 ? -17.095 -9.365 32.605 1.00 97.06 169 CYS A C 1
ATOM 1278 O O . CYS A 1 169 ? -18.268 -9.594 32.886 1.00 97.06 169 CYS A O 1
ATOM 1280 N N . GLY A 1 170 ? -16.650 -9.382 31.344 1.00 95.94 170 GLY A N 1
ATOM 1281 C CA . GLY A 1 170 ? -17.454 -9.753 30.177 1.00 95.94 170 GLY A CA 1
ATOM 1282 C C . GLY A 1 170 ? -18.035 -8.582 29.378 1.00 95.94 170 GLY A C 1
ATOM 1283 O O . GLY A 1 170 ? -18.567 -8.818 28.296 1.00 95.94 170 GLY A O 1
ATOM 1284 N N . PHE A 1 171 ? -17.912 -7.334 29.847 1.00 97.38 171 PHE A N 1
ATOM 1285 C CA . PHE A 1 171 ? -18.376 -6.171 29.083 1.00 97.38 171 PHE A CA 1
ATOM 1286 C C . PHE A 1 171 ? -17.525 -5.974 27.822 1.00 97.38 171 PHE A C 1
ATOM 1288 O O . PHE A 1 171 ? -16.294 -5.923 27.907 1.00 97.38 171 PHE A O 1
ATOM 1295 N N . ILE A 1 172 ? -18.187 -5.831 26.672 1.00 97.06 172 ILE A N 1
ATOM 1296 C CA . ILE A 1 172 ? -17.574 -5.509 25.380 1.00 97.06 172 ILE A CA 1
ATOM 1297 C C . ILE A 1 172 ? -18.289 -4.288 24.811 1.00 97.06 172 ILE A C 1
ATOM 1299 O O . ILE A 1 172 ? -19.513 -4.272 24.707 1.00 97.06 172 ILE A O 1
ATOM 1303 N N . GLY A 1 173 ? -17.530 -3.274 24.413 1.00 95.88 173 GLY A N 1
ATOM 1304 C CA . GLY A 1 173 ? -18.095 -2.030 23.896 1.00 95.88 173 GLY A CA 1
ATOM 1305 C C . GLY A 1 173 ? -17.064 -1.165 23.178 1.00 95.88 173 GLY A C 1
ATOM 1306 O O . GLY A 1 173 ? -15.866 -1.455 23.246 1.00 95.88 173 GLY A O 1
ATOM 1307 N N . PRO A 1 174 ? -17.505 -0.115 22.469 1.00 95.56 174 PRO A N 1
ATOM 1308 C CA . PRO A 1 174 ? -16.598 0.808 21.802 1.00 95.56 174 PRO A CA 1
ATOM 1309 C C . PRO A 1 174 ? -15.742 1.569 22.826 1.00 95.56 174 PRO A C 1
ATOM 1311 O O . PRO A 1 174 ? -16.152 1.760 23.969 1.00 95.56 174 PRO A O 1
ATOM 1314 N N . GLU A 1 175 ? -14.574 2.062 22.411 1.00 95.75 175 GLU A N 1
ATOM 1315 C CA . GLU A 1 175 ? -13.660 2.856 23.251 1.00 95.75 175 GLU A CA 1
ATOM 1316 C C . GLU A 1 175 ? -14.376 4.020 23.948 1.00 95.75 175 GLU A C 1
ATOM 1318 O O . GLU A 1 175 ? -14.095 4.316 25.106 1.00 95.75 175 GLU A O 1
ATOM 1323 N N . SER A 1 176 ? -15.350 4.642 23.276 1.00 94.94 176 SER A N 1
ATOM 1324 C CA . SER A 1 176 ? -16.168 5.718 23.841 1.00 94.94 176 SER A CA 1
ATOM 1325 C C . SER A 1 176 ? -16.951 5.304 25.090 1.00 94.94 176 SER A C 1
ATOM 1327 O O . SER A 1 176 ? -17.172 6.146 25.951 1.00 94.94 176 SER A O 1
ATOM 1329 N N . SER A 1 177 ? -17.341 4.032 25.221 1.00 96.00 177 SER A N 1
ATOM 1330 C CA . SER A 1 177 ? -18.023 3.509 26.411 1.00 96.00 177 SER A CA 1
ATOM 1331 C C . SER A 1 177 ? -17.076 3.243 27.580 1.00 96.00 177 SER A C 1
ATOM 1333 O O . SER A 1 177 ? -17.531 3.185 28.716 1.00 96.00 177 SER A O 1
ATOM 1335 N N . PHE A 1 178 ? -15.780 3.062 27.314 1.00 96.00 178 PHE A N 1
ATOM 1336 C CA . PHE A 1 178 ? -14.766 2.843 28.347 1.00 96.00 178 PHE A CA 1
ATOM 1337 C C . PHE A 1 178 ? -14.072 4.136 28.780 1.00 96.00 178 PHE A C 1
ATOM 1339 O O . PHE A 1 178 ? -13.468 4.188 29.846 1.00 96.00 178 PHE A O 1
ATOM 1346 N N . ARG A 1 179 ? -14.083 5.173 27.942 1.00 92.88 179 ARG A N 1
ATOM 1347 C CA . ARG A 1 179 ? -13.304 6.388 28.176 1.00 92.88 179 ARG A CA 1
ATOM 1348 C C . ARG A 1 179 ? -13.884 7.210 29.336 1.00 92.88 179 ARG A C 1
ATOM 1350 O O . ARG A 1 179 ? -15.039 7.619 29.299 1.00 92.88 179 ARG A O 1
ATOM 1357 N N . SER A 1 180 ? -13.045 7.502 30.324 1.00 91.75 180 SER A N 1
ATOM 1358 C CA . SER A 1 180 ? -13.296 8.405 31.451 1.00 91.75 180 SER A CA 1
ATOM 1359 C C . SER A 1 180 ? -12.230 9.512 31.504 1.00 91.75 180 SER A C 1
ATOM 1361 O O . SER A 1 180 ? -11.294 9.528 30.700 1.00 91.75 180 SER A O 1
ATOM 1363 N N . GLU A 1 181 ? -12.336 10.437 32.464 1.00 88.06 181 GLU A N 1
ATOM 1364 C CA . GLU A 1 181 ? -11.305 11.463 32.709 1.00 88.06 181 GLU A CA 1
ATOM 1365 C C . GLU A 1 181 ? -9.942 10.866 33.102 1.00 88.06 181 GLU A C 1
ATOM 1367 O O . GLU A 1 181 ? -8.900 11.461 32.829 1.00 88.06 181 GLU A O 1
ATOM 1372 N N . SER A 1 182 ? -9.940 9.684 33.726 1.00 85.94 182 SER A N 1
ATOM 1373 C CA . SER A 1 182 ? -8.748 9.019 34.262 1.00 85.94 182 SER A CA 1
ATOM 1374 C C . SER A 1 182 ? -8.181 7.915 33.362 1.00 85.94 182 SER A C 1
ATOM 1376 O O . SER A 1 182 ? -7.148 7.337 33.698 1.00 85.94 182 SER A O 1
ATOM 1378 N N . GLY A 1 183 ? -8.811 7.620 32.219 1.00 92.25 183 GLY A N 1
ATOM 1379 C CA . GLY A 1 183 ? -8.350 6.602 31.273 1.00 92.25 183 GLY A CA 1
ATOM 1380 C C . GLY A 1 183 ? -9.471 5.689 30.784 1.00 92.25 183 GLY A C 1
ATOM 1381 O O . GLY A 1 183 ? -10.584 6.142 30.537 1.00 92.25 183 GLY A O 1
ATOM 1382 N N . LEU A 1 184 ? -9.167 4.403 30.595 1.00 95.62 184 LEU A N 1
ATOM 1383 C CA . LEU A 1 184 ? -10.177 3.391 30.279 1.00 95.62 184 LEU A CA 1
ATOM 1384 C C . LEU A 1 184 ? -10.690 2.769 31.580 1.00 95.62 184 LEU A C 1
ATOM 1386 O O . LEU A 1 184 ? -9.908 2.272 32.387 1.00 95.62 184 LEU A O 1
ATOM 1390 N N . VAL A 1 185 ? -12.003 2.793 31.768 1.00 97.19 185 VAL A N 1
ATOM 1391 C CA . VAL A 1 185 ? -12.718 2.229 32.911 1.00 97.19 185 VAL A CA 1
ATOM 1392 C C . VAL A 1 185 ? -13.895 1.430 32.375 1.00 97.19 185 VAL A C 1
ATOM 1394 O O . VAL A 1 185 ? -14.647 1.901 31.527 1.00 97.19 185 VAL A O 1
ATOM 1397 N N . CYS A 1 186 ? -14.073 0.205 32.860 1.00 96.88 186 CYS A N 1
ATOM 1398 C CA . CYS A 1 186 ? -15.229 -0.601 32.507 1.00 96.88 186 CYS A CA 1
ATOM 1399 C C . CYS A 1 186 ? -16.515 0.090 33.000 1.00 96.88 186 CYS A C 1
ATOM 1401 O O . CYS A 1 186 ? -16.678 0.246 34.213 1.00 96.88 186 CYS A O 1
ATOM 1403 N N . PRO A 1 187 ? -17.469 0.441 32.118 1.00 96.31 187 PRO A N 1
ATOM 1404 C CA . PRO A 1 187 ? -18.699 1.117 32.534 1.00 96.31 187 PRO A CA 1
ATOM 1405 C C . PRO A 1 187 ? -19.628 0.206 33.348 1.00 96.31 187 PRO A C 1
ATOM 1407 O O . PRO A 1 187 ? -20.513 0.695 34.040 1.00 96.31 187 PRO A O 1
ATOM 1410 N N . GLN A 1 188 ? -19.435 -1.116 33.277 1.00 96.12 188 GLN A N 1
ATOM 1411 C CA . GLN A 1 188 ? -20.276 -2.086 33.977 1.00 96.12 188 GLN A CA 1
ATOM 1412 C C . GLN A 1 188 ? -19.830 -2.340 35.425 1.00 96.12 188 GLN A C 1
ATOM 1414 O O . GLN A 1 188 ? -20.678 -2.533 36.289 1.00 96.12 188 GLN A O 1
ATOM 1419 N N . CYS A 1 189 ? -18.523 -2.373 35.706 1.00 96.00 189 CYS A N 1
ATOM 1420 C CA . CYS A 1 189 ? -18.010 -2.718 37.041 1.00 96.00 189 CYS A CA 1
ATOM 1421 C C . CYS A 1 189 ? -17.069 -1.668 37.652 1.00 96.00 189 CYS A C 1
ATOM 1423 O O . CYS A 1 189 ? -16.610 -1.857 38.773 1.00 96.00 189 CYS A O 1
ATOM 1425 N N . GLY A 1 190 ? -16.737 -0.599 36.922 1.00 95.06 190 GLY A N 1
ATOM 1426 C CA . GLY A 1 190 ? -15.886 0.496 37.398 1.00 95.06 190 GLY A CA 1
ATOM 1427 C C . GLY A 1 190 ? -14.388 0.181 37.495 1.00 95.06 190 GLY A C 1
ATOM 1428 O O . GLY A 1 190 ? -13.617 1.048 37.893 1.00 95.06 190 GLY A O 1
ATOM 1429 N N . SER A 1 191 ? -13.956 -1.030 37.128 1.00 95.06 191 SER A N 1
ATOM 1430 C CA . SER A 1 191 ? -12.536 -1.410 37.131 1.00 95.06 191 SER A CA 1
ATOM 1431 C C . SER A 1 191 ? -11.808 -0.836 35.916 1.00 95.06 191 SER A C 1
ATOM 1433 O O . SER A 1 191 ? -12.331 -0.888 34.801 1.00 95.06 191 SER A O 1
ATOM 1435 N N . SER A 1 192 ? -10.593 -0.329 36.120 1.00 95.56 192 SER A N 1
ATOM 1436 C CA . SER A 1 192 ? -9.653 0.062 35.059 1.00 95.56 192 SER A CA 1
ATOM 1437 C C . SER A 1 192 ? -8.636 -1.034 34.713 1.00 95.56 192 SER A C 1
ATOM 1439 O O . SER A 1 192 ? -7.882 -0.899 33.750 1.00 95.56 192 SER A O 1
ATOM 1441 N N . GLU A 1 193 ? -8.592 -2.118 35.487 1.00 95.50 193 GLU A N 1
ATOM 1442 C CA . GLU A 1 193 ? -7.674 -3.239 35.270 1.00 95.50 193 GLU A CA 1
ATOM 1443 C C . GLU A 1 193 ? -8.234 -4.230 34.246 1.00 95.50 193 GLU A C 1
ATOM 1445 O O . GLU A 1 193 ? -9.443 -4.318 34.074 1.00 95.50 193 GLU A O 1
ATOM 1450 N N . ASN A 1 194 ? -7.374 -5.021 33.595 1.00 96.00 194 ASN A N 1
ATOM 1451 C CA . ASN A 1 194 ? -7.778 -6.112 32.690 1.00 96.00 194 ASN A CA 1
ATOM 1452 C C . ASN A 1 194 ? -8.720 -5.684 31.544 1.00 96.00 194 ASN A C 1
ATOM 1454 O O . ASN A 1 194 ? -9.656 -6.405 31.185 1.00 96.00 194 ASN A O 1
ATOM 1458 N N . ILE A 1 195 ? -8.482 -4.494 30.985 1.00 97.31 195 ILE A N 1
ATOM 1459 C CA . ILE A 1 195 ? -9.137 -3.998 29.771 1.00 97.31 195 ILE A CA 1
ATOM 1460 C C . ILE A 1 195 ? -8.211 -4.263 28.584 1.00 97.31 195 ILE A C 1
ATOM 1462 O O . ILE A 1 195 ? -7.088 -3.763 28.538 1.00 97.31 195 ILE A O 1
ATOM 1466 N N . GLU A 1 196 ? -8.692 -5.018 27.602 1.00 97.12 196 GLU A N 1
ATOM 1467 C CA . GLU A 1 196 ? -7.936 -5.392 26.408 1.00 97.12 196 GLU A CA 1
ATOM 1468 C C . GLU A 1 196 ? -8.645 -4.944 25.128 1.00 97.12 196 GLU A C 1
ATOM 1470 O O . GLU A 1 196 ? -9.876 -4.870 25.062 1.00 97.12 196 GLU A O 1
ATOM 1475 N N . LEU A 1 197 ? -7.863 -4.625 24.094 1.00 96.88 197 LEU A N 1
ATOM 1476 C CA . LEU A 1 197 ? -8.407 -4.381 22.761 1.00 96.88 197 LEU A CA 1
ATOM 1477 C C . LEU A 1 197 ? -8.987 -5.697 22.231 1.00 96.88 197 LEU A C 1
ATOM 1479 O O . LEU A 1 197 ? -8.256 -6.667 22.062 1.00 96.88 197 LEU A O 1
ATOM 1483 N N . TYR A 1 198 ? -10.284 -5.706 21.944 1.00 95.81 198 TYR A N 1
ATOM 1484 C CA . TYR A 1 198 ? -11.003 -6.886 21.476 1.00 95.81 198 TYR A CA 1
ATOM 1485 C C . TYR A 1 198 ? -11.082 -6.944 19.951 1.00 95.81 198 TYR A C 1
ATOM 1487 O O . TYR A 1 198 ? -10.749 -7.960 19.348 1.00 95.81 198 TYR A O 1
ATOM 1495 N N . HIS A 1 199 ? -11.508 -5.850 19.313 1.00 95.06 199 HIS A N 1
ATOM 1496 C CA . HIS A 1 199 ? -11.628 -5.780 17.856 1.00 95.06 199 HIS A CA 1
ATOM 1497 C C . HIS A 1 199 ? -11.627 -4.328 17.345 1.00 95.06 199 HIS A C 1
ATOM 1499 O O . HIS A 1 199 ? -11.704 -3.380 18.129 1.00 95.06 199 HIS A O 1
ATOM 1505 N N . ARG A 1 200 ? -11.542 -4.141 16.023 1.00 95.50 200 ARG A N 1
ATOM 1506 C CA . ARG A 1 200 ? -11.627 -2.842 15.338 1.00 95.50 200 ARG A CA 1
ATOM 1507 C C . ARG A 1 200 ? -12.704 -2.893 14.264 1.00 95.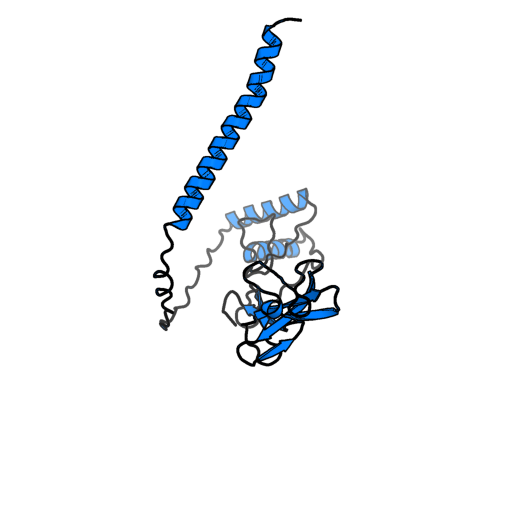50 200 ARG A C 1
ATOM 1509 O O . ARG A 1 200 ? -12.708 -3.806 13.457 1.00 95.50 200 ARG A O 1
ATOM 1516 N N . LYS A 1 201 ? -13.578 -1.894 14.221 1.00 95.75 201 LYS A N 1
ATOM 1517 C CA . LYS A 1 201 ? -14.544 -1.712 13.131 1.00 95.75 201 LYS A CA 1
ATOM 1518 C C . LYS A 1 201 ? -14.304 -0.385 12.440 1.00 95.75 201 LYS A C 1
ATOM 1520 O O . LYS A 1 201 ? -13.809 0.553 13.052 1.00 95.75 201 LYS A O 1
ATOM 1525 N N . TYR A 1 202 ? -14.712 -0.279 11.191 1.00 97.12 202 TYR A N 1
ATOM 1526 C CA . TYR A 1 202 ? -14.790 0.977 10.467 1.00 97.12 202 TYR A CA 1
ATOM 1527 C C . TYR A 1 202 ? -16.234 1.445 10.419 1.00 97.12 202 TYR A C 1
ATOM 1529 O O . TYR A 1 202 ? -17.137 0.654 10.151 1.00 97.12 202 TYR A O 1
ATOM 1537 N N . ARG A 1 203 ? -16.442 2.742 10.641 1.00 96.69 203 ARG A N 1
ATOM 1538 C CA . ARG A 1 203 ? -17.729 3.410 10.466 1.00 96.69 203 ARG A CA 1
ATOM 1539 C C . ARG A 1 203 ? -17.612 4.495 9.414 1.00 96.69 203 ARG A C 1
ATOM 1541 O O . ARG A 1 203 ? -16.730 5.353 9.485 1.00 96.69 203 ARG A O 1
ATOM 1548 N N . CYS A 1 204 ? -18.528 4.480 8.457 1.00 98.06 204 CYS A N 1
ATOM 1549 C CA . CYS A 1 204 ? -18.648 5.550 7.483 1.00 98.06 204 CYS A CA 1
ATOM 1550 C C . CYS A 1 204 ? -19.506 6.688 8.066 1.00 98.06 204 CYS A C 1
ATOM 1552 O O . CYS A 1 204 ? -20.666 6.443 8.400 1.00 98.06 204 CYS A O 1
ATOM 1554 N N . PRO A 1 205 ? -18.994 7.927 8.171 1.00 97.75 205 PRO A N 1
ATOM 1555 C CA . PRO A 1 205 ? -19.794 9.064 8.615 1.00 97.75 205 PRO A CA 1
ATOM 1556 C C . PRO A 1 205 ? -20.852 9.472 7.579 1.00 97.75 205 PRO A C 1
ATOM 1558 O O . PRO A 1 205 ? -21.846 10.085 7.947 1.00 97.75 205 PRO A O 1
ATOM 1561 N N . ASP A 1 206 ? -20.667 9.101 6.309 1.00 98.12 206 ASP A N 1
ATOM 1562 C CA . ASP A 1 206 ? -21.517 9.573 5.210 1.00 98.12 206 ASP A CA 1
ATOM 1563 C C . ASP A 1 206 ? -22.789 8.742 5.033 1.00 98.12 206 ASP A C 1
ATOM 1565 O O . ASP A 1 206 ? -23.827 9.283 4.673 1.00 98.12 206 ASP A O 1
ATOM 1569 N N . CYS A 1 207 ? -22.729 7.433 5.297 1.00 97.81 207 CYS A N 1
ATOM 1570 C CA . CYS A 1 207 ? -23.901 6.551 5.217 1.00 97.81 207 CYS A CA 1
ATOM 1571 C C . CYS A 1 207 ? -24.212 5.799 6.518 1.00 97.81 207 CYS A C 1
ATOM 1573 O O . CYS A 1 207 ? -25.180 5.047 6.572 1.00 97.81 207 CYS A O 1
ATOM 1575 N N . GLY A 1 208 ? -23.388 5.950 7.557 1.00 96.81 208 GLY A N 1
ATOM 1576 C CA . GLY A 1 208 ? -23.572 5.285 8.848 1.00 96.81 208 GLY A CA 1
ATOM 1577 C C . GLY A 1 208 ? -23.211 3.797 8.883 1.00 96.81 208 GLY A C 1
ATOM 1578 O O . GLY A 1 208 ? -23.264 3.213 9.961 1.00 96.81 208 GLY A O 1
ATOM 1579 N N . ALA A 1 209 ? -22.829 3.185 7.755 1.00 97.00 209 ALA A N 1
ATOM 1580 C CA . ALA A 1 209 ? -22.487 1.764 7.698 1.00 97.00 209 ALA A CA 1
ATOM 1581 C C . ALA A 1 209 ? -21.271 1.423 8.577 1.00 97.00 209 ALA A C 1
ATOM 1583 O O . ALA A 1 209 ? -20.284 2.167 8.590 1.00 97.00 209 ALA A O 1
ATOM 1584 N N . GLU A 1 210 ? -21.338 0.271 9.248 1.00 95.56 210 GLU A N 1
ATOM 1585 C CA . GLU A 1 210 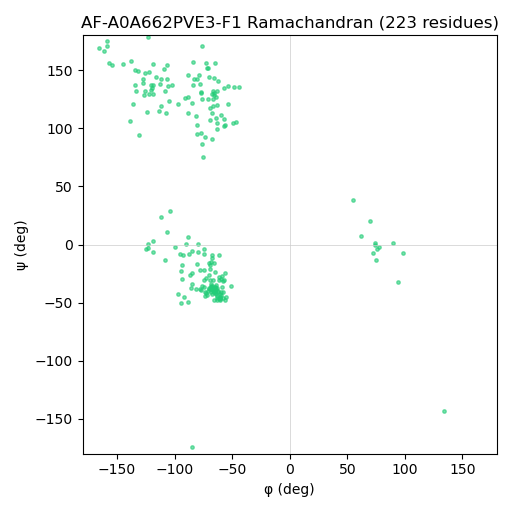? -20.252 -0.305 10.045 1.00 95.56 210 GLU A CA 1
ATOM 1586 C C . GLU A 1 210 ? -19.826 -1.667 9.489 1.00 95.56 210 GLU A C 1
ATOM 1588 O O . GLU A 1 210 ? -20.665 -2.485 9.116 1.00 95.56 210 GLU A O 1
ATOM 1593 N N . PHE A 1 211 ? -18.520 -1.916 9.430 1.00 95.25 211 PHE A N 1
ATOM 1594 C CA . PHE A 1 211 ? -17.938 -3.155 8.904 1.00 95.25 211 PHE A CA 1
ATOM 1595 C C . PHE A 1 211 ? -16.535 -3.375 9.476 1.00 95.25 211 PHE A C 1
ATOM 1597 O O . PHE A 1 211 ? -15.879 -2.429 9.898 1.00 95.25 211 PHE A O 1
ATOM 1604 N N . GLU A 1 212 ? -16.064 -4.619 9.503 1.00 93.75 212 GLU A N 1
ATOM 1605 C CA . GLU A 1 212 ? -14.735 -4.959 10.044 1.00 93.75 212 GLU A CA 1
ATOM 1606 C C . GLU A 1 212 ? -13.613 -4.615 9.061 1.00 93.75 212 GLU A C 1
ATOM 1608 O O . GLU A 1 212 ? -12.580 -4.076 9.444 1.00 93.75 212 GLU A O 1
ATOM 1613 N N . GLU A 1 213 ? -13.857 -4.832 7.770 1.00 95.25 213 GLU A N 1
ATOM 1614 C CA . GLU A 1 213 ? -12.885 -4.576 6.709 1.00 95.25 213 GLU A CA 1
ATOM 1615 C C . GLU A 1 213 ? -13.453 -3.580 5.693 1.00 95.25 213 GLU A C 1
ATOM 1617 O O . GLU A 1 213 ? -14.568 -3.803 5.208 1.00 95.25 213 GLU A O 1
ATOM 1622 N N . PRO A 1 214 ? -12.733 -2.505 5.336 1.00 96.44 214 PRO A N 1
ATOM 1623 C CA . PRO A 1 214 ? -13.145 -1.581 4.286 1.00 96.44 214 PRO A CA 1
ATOM 1624 C C . PRO A 1 214 ? -12.916 -2.173 2.889 1.00 96.44 214 PRO A C 1
ATOM 1626 O O . PRO A 1 214 ? -12.273 -3.208 2.730 1.00 96.44 214 PRO A O 1
ATOM 1629 N N . SER A 1 215 ? -13.432 -1.505 1.858 1.00 96.94 215 SER A N 1
ATOM 1630 C CA . SER A 1 215 ? -13.056 -1.791 0.468 1.00 96.94 215 SER A CA 1
ATOM 1631 C C . SER A 1 215 ? -11.732 -1.115 0.127 1.00 96.94 215 SER A C 1
ATOM 1633 O O . SER A 1 215 ? -11.513 0.035 0.512 1.00 96.94 215 SER A O 1
ATOM 1635 N N . LEU A 1 216 ? -10.886 -1.785 -0.655 1.00 95.56 216 LEU A N 1
ATOM 1636 C CA . LEU A 1 216 ? -9.690 -1.188 -1.245 1.00 95.56 216 LEU A CA 1
ATOM 1637 C C . LEU A 1 216 ? -10.044 -0.548 -2.594 1.00 95.56 216 LEU A C 1
ATOM 1639 O O . LEU A 1 216 ? -10.608 -1.212 -3.460 1.00 95.56 216 LEU A O 1
ATOM 1643 N N . THR A 1 217 ? -9.699 0.723 -2.771 1.00 93.19 217 THR A N 1
ATOM 1644 C CA . THR A 1 217 ? -9.884 1.477 -4.017 1.00 93.19 217 THR A CA 1
ATOM 1645 C C . THR A 1 217 ? -8.550 2.084 -4.441 1.00 93.19 217 THR A C 1
ATOM 1647 O O . THR A 1 217 ? -7.735 2.447 -3.595 1.00 93.19 217 THR A O 1
ATOM 1650 N N . PHE A 1 218 ? -8.319 2.207 -5.746 1.00 91.75 218 PHE A N 1
ATOM 1651 C CA . PHE A 1 218 ? -7.111 2.817 -6.297 1.00 91.75 218 PHE A CA 1
ATOM 1652 C C . PHE A 1 218 ? -7.441 4.134 -6.988 1.00 91.75 218 PHE A C 1
ATOM 1654 O O . PHE A 1 218 ? -8.476 4.256 -7.642 1.00 91.75 218 PHE A O 1
ATOM 1661 N N . LYS A 1 219 ? -6.541 5.105 -6.842 1.00 93.56 219 LYS A N 1
ATOM 1662 C CA . LYS A 1 219 ? -6.559 6.368 -7.575 1.00 93.56 219 LYS A CA 1
ATOM 1663 C C . LYS A 1 219 ? -5.221 6.608 -8.242 1.00 93.56 219 LYS A C 1
ATOM 1665 O O . LYS A 1 219 ? -4.175 6.401 -7.628 1.00 93.56 219 LYS A O 1
ATOM 1670 N N . CYS A 1 220 ? -5.240 7.098 -9.474 1.00 95.06 220 CYS A N 1
ATOM 1671 C CA . CYS A 1 220 ? -4.017 7.472 -10.158 1.00 95.06 220 CYS A CA 1
ATOM 1672 C C . CYS A 1 220 ? -3.409 8.716 -9.496 1.00 95.06 220 CYS A C 1
ATOM 1674 O O . CYS A 1 220 ? -3.978 9.803 -9.550 1.00 95.06 220 CYS A O 1
ATOM 1676 N N . GLY A 1 221 ? -2.203 8.593 -8.947 1.00 93.75 221 GLY A N 1
ATOM 1677 C CA . GLY A 1 221 ? -1.434 9.703 -8.383 1.00 93.75 221 GLY A CA 1
ATOM 1678 C C . GLY A 1 221 ? -0.955 10.723 -9.422 1.00 93.75 221 GLY A C 1
ATOM 1679 O O . GLY A 1 221 ? -0.441 11.772 -9.052 1.00 93.75 221 GLY A O 1
ATOM 1680 N N . SER A 1 222 ? -1.103 10.436 -10.722 1.00 94.69 222 SER A N 1
ATOM 1681 C CA . SER A 1 222 ? -0.738 11.367 -11.800 1.00 94.69 222 SER A CA 1
ATOM 1682 C C . SER A 1 222 ? -1.910 12.176 -12.355 1.00 94.69 222 SER A C 1
ATOM 1684 O O . SER A 1 222 ? -1.727 13.362 -12.597 1.00 94.69 222 SER A O 1
ATOM 1686 N N . CYS A 1 223 ? -3.083 11.568 -12.579 1.00 94.88 223 CYS A N 1
ATOM 1687 C CA . CYS A 1 223 ? -4.244 12.267 -13.159 1.00 94.88 223 CYS A CA 1
ATOM 1688 C C . CYS A 1 223 ? -5.488 12.307 -12.256 1.00 94.88 223 CYS A C 1
ATOM 1690 O O . CYS A 1 223 ? -6.466 12.954 -12.607 1.00 94.88 223 CYS A O 1
ATOM 1692 N N . GLY A 1 224 ? -5.477 11.622 -11.109 1.00 91.81 224 GLY A N 1
ATOM 1693 C CA . GLY A 1 224 ? -6.598 11.589 -10.162 1.00 91.81 224 GLY A CA 1
ATOM 1694 C C . GLY A 1 224 ? -7.768 10.675 -10.547 1.00 91.81 224 GLY A C 1
ATOM 1695 O O . GLY A 1 224 ? -8.725 10.571 -9.770 1.00 91.81 224 GLY A O 1
ATOM 1696 N N . ALA A 1 225 ? -7.699 10.017 -11.713 1.00 89.38 225 ALA A N 1
ATOM 1697 C CA . ALA A 1 225 ? -8.674 9.011 -12.144 1.00 89.38 225 ALA A CA 1
ATOM 1698 C C . ALA A 1 225 ? -8.821 7.888 -11.111 1.00 89.38 225 ALA A C 1
ATOM 1700 O O . ALA A 1 225 ? -7.785 7.438 -10.569 1.00 89.38 225 ALA A O 1
#

Sequence (225 aa):
MNPISAILQRIEVIIPLAAGVIILASLLILRGRRKKNIAPSDLDSIKVISKEEGGEAAEKEEKKISGEELSKLETKILEVLRAKGSLKPYPIPASKEGGHYLDLAGISEKDARTLIDSLIEKGLVLEGEREFSAVACPICGSCSQVAMISCKNCGSLRLNEIKYYKHACGFIGPESSFRSESGLVCPQCGSSENIELYHRKYRCPDCGAEFEEPSLTFKCGSCGA

Nearest PDB structures (foldseek):
  6vy2-assembly1_L  TM=3.442E-01  e=2.421E+00  Homo sapiens
  7kld-assembly1_B  TM=2.661E-01  e=4.227E+00  Staphylococcus aureus
  9d65-assembly1_B  TM=1.290E-01  e=4.784E+00  Pseudonocardia thermophila

Secondary structure (DSSP, 8-state):
--TTHHHHHHHHHHHHHHHHHHHHHHHHHHHHHHHHS--GGGGGG---------------------HHHHHHHHHHHHHHHHHHS----EE-TT-SSSEE-GGGTTS-HHHHHHHHHHHHHTTSS------------TTT----EEEEEE-TTT--S--EEEEEEEETTS-EEEHHHHEETTEE--TTT---SSEEEEEEEEE-TTT--EESSPEEEEEETTT--

Foldseek 3Di:
DDPVVVVVVVVVVVVVVVVVVVVVVVVVVVVVVVVVPDDVPPVVPPPPPPDDDDDDPPPPPPPPDDPVNLVVLLVQVVVCCVVPVDFDWDADAQFQQRTGRPSSPPDDPVSVVVSVVVCVVVVVDPDDDDPDDADADPPPRGSRKDKAFAAPPPRHSDKDKWWWKAAPVGDIDTQVCQDDPVGGAHNVPRDPPRIDGDAIWIADPVPRDIDRGTDIDMAHPVPRD

Mean predicted aligned error: 15.67 Å

Solvent-accessible surface area (backbone atoms only — not comparable to full-atom values): 13910 Å² total; per-residue (Å²): 135,69,78,68,61,68,57,56,67,51,52,73,57,49,55,61,54,55,52,51,52,53,53,52,52,52,52,51,54,51,50,56,54,62,68,72,73,66,64,92,76,70,73,80,69,78,68,81,82,84,70,96,68,88,77,73,82,79,76,73,78,76,77,77,78,50,75,68,61,52,54,56,47,54,50,52,54,52,52,47,30,73,75,64,74,56,85,67,72,42,81,38,89,61,30,54,80,23,43,40,48,70,93,48,70,96,56,54,61,69,57,52,48,56,49,51,53,51,36,39,75,70,65,78,47,77,86,75,80,87,87,78,88,68,68,52,33,93,86,79,59,33,21,10,52,40,82,41,59,21,35,80,86,79,60,42,67,60,70,42,81,44,47,25,34,32,34,81,89,68,56,70,45,46,48,79,62,25,56,54,100,91,43,60,30,40,78,88,77,67,47,60,66,67,65,41,86,68,50,62,33,34,34,24,83,87,79,66,52,72,44,72,71,70,35,84,44,75,31,26,71,82,80,68,87

Radius of gyration: 29.98 Å; Cα contacts (8 Å, |Δi|>4): 253; chains: 1; bounding box: 73×44×75 Å

pLDDT: mean 79.25, std 22.34, range [24.62, 98.12]